Protein AF-A0A955CJC9-F1 (afdb_monomer_lite)

Foldseek 3Di:
DLVLLLCLLVLCQELDVVSVVSSLVSNVVVLLVLLVVVLVCVVVVVDDPVVVVVSVVSCLRRVLLNLLRLLSNLCNVVVDCVSVVLSVLSSVLLSLLVVVVVVLVVVVCVVCVVVVNHPPPPVPPPPPDPDVVSVVVSVVVVVCSVVPCVPVCPPRSVLSVVLSVCVVVVNSVVSVVSSVVSSVCSNVSSVVSVVVSVVVCVVPPPPPPPPDDDDDDD

Radius of gyration: 21.41 Å; chains: 1; bounding box: 44×51×63 Å

Secondary structure (DSSP, 8-state):
-HHHHHHHHHHTSSS-HHHHHHHHHHHHHHHHHHHHHHHHHHHHT---HHHHHHHHHHHHHHHHHHHHHHHHHHHHHH--HHHHHHHHHHHHHHHHHHHHHHHHHHHHHHHHHHTT----SSSSS------HHHHHHHHHHHHHHHHHHHHHSHHHHHHHHHHHHHHHTT-HHHHHHHHHHHHHHHHHHHHHHHHHHHHHHHHHS------S------

Structure (mmCIF, N/CA/C/O backbone):
data_AF-A0A955CJC9-F1
#
_entry.id   AF-A0A955CJC9-F1
#
loop_
_atom_site.group_PDB
_atom_site.id
_atom_site.type_symbol
_atom_site.label_atom_id
_atom_site.label_alt_id
_atom_site.label_comp_id
_atom_site.label_asym_id
_atom_site.label_entity_id
_atom_site.label_seq_id
_atom_site.pdbx_PDB_ins_code
_atom_site.Cartn_x
_atom_site.Cartn_y
_atom_site.Cartn_z
_atom_site.occupancy
_atom_site.B_iso_or_equiv
_atom_site.auth_seq_id
_atom_site.auth_comp_id
_atom_site.auth_asym_id
_atom_site.auth_atom_id
_atom_site.pdbx_PDB_model_num
ATOM 1 N N . MET A 1 1 ? -4.855 -11.554 -9.260 1.00 79.06 1 MET A N 1
ATOM 2 C CA . MET A 1 1 ? -3.983 -11.216 -8.112 1.00 79.06 1 MET A CA 1
ATOM 3 C C . MET A 1 1 ? -4.450 -9.943 -7.427 1.00 79.06 1 MET A C 1
ATOM 5 O O . MET A 1 1 ? -4.737 -9.997 -6.244 1.00 79.06 1 MET A O 1
ATOM 9 N N . THR A 1 2 ? -4.690 -8.857 -8.162 1.00 83.31 2 THR A N 1
ATOM 10 C CA . THR A 1 2 ? -5.337 -7.623 -7.664 1.00 83.31 2 THR A CA 1
ATOM 11 C C . THR A 1 2 ? -6.567 -7.829 -6.782 1.00 83.31 2 THR A C 1
ATOM 13 O O . THR A 1 2 ? -6.670 -7.219 -5.725 1.00 83.31 2 THR A O 1
ATOM 16 N N . SER A 1 3 ? -7.492 -8.706 -7.177 1.00 85.94 3 SER A N 1
ATOM 17 C CA . SER A 1 3 ? -8.692 -9.007 -6.384 1.00 85.94 3 SER A CA 1
ATOM 18 C C . SER A 1 3 ? -8.379 -9.572 -4.994 1.00 85.94 3 SER A C 1
ATOM 20 O O . SER A 1 3 ? -9.078 -9.236 -4.044 1.00 85.94 3 SER A O 1
ATOM 22 N N . LEU A 1 4 ? -7.320 -10.382 -4.860 1.00 88.50 4 LEU A N 1
ATOM 23 C CA . LEU A 1 4 ? -6.858 -10.929 -3.580 1.00 88.50 4 LEU A CA 1
ATOM 24 C C . LEU A 1 4 ? -6.303 -9.821 -2.682 1.00 88.50 4 LEU A C 1
ATOM 26 O O . LEU A 1 4 ? -6.645 -9.763 -1.505 1.00 88.50 4 LEU A O 1
ATOM 30 N N . GLY A 1 5 ? -5.499 -8.921 -3.253 1.00 85.69 5 GLY A N 1
ATOM 31 C CA . GLY A 1 5 ? -4.966 -7.763 -2.542 1.00 85.69 5 GLY A CA 1
ATOM 32 C C . GLY A 1 5 ? -6.071 -6.837 -2.035 1.00 85.69 5 GLY A C 1
ATOM 33 O O . GLY A 1 5 ? -6.116 -6.525 -0.848 1.00 85.69 5 GLY A O 1
ATOM 34 N N . ILE A 1 6 ? -7.021 -6.470 -2.904 1.00 87.94 6 ILE A N 1
ATOM 35 C CA . ILE A 1 6 ? -8.170 -5.626 -2.536 1.00 87.94 6 ILE A CA 1
ATOM 36 C C . ILE A 1 6 ? -9.009 -6.300 -1.446 1.00 87.94 6 ILE A C 1
ATOM 38 O O . ILE A 1 6 ? -9.339 -5.661 -0.448 1.00 87.94 6 ILE A O 1
ATOM 42 N N . ALA A 1 7 ? -9.333 -7.587 -1.606 1.00 88.69 7 ALA A N 1
ATOM 43 C CA . ALA A 1 7 ? -10.086 -8.329 -0.600 1.00 88.69 7 ALA A CA 1
ATOM 44 C C . ALA A 1 7 ? -9.342 -8.356 0.743 1.00 88.69 7 ALA A C 1
ATOM 46 O O . ALA A 1 7 ? -9.946 -8.075 1.775 1.00 88.69 7 ALA A O 1
ATOM 47 N N . GLY A 1 8 ? -8.029 -8.606 0.725 1.00 87.56 8 GLY A N 1
ATOM 48 C CA . GLY A 1 8 ? -7.188 -8.597 1.919 1.00 87.56 8 GLY A CA 1
ATOM 49 C C . GLY A 1 8 ? -7.233 -7.264 2.667 1.00 87.56 8 GLY A C 1
ATOM 50 O O . GLY A 1 8 ? -7.515 -7.228 3.864 1.00 87.56 8 GLY A O 1
ATOM 51 N N . VAL A 1 9 ? -7.041 -6.164 1.940 1.00 88.31 9 VAL A N 1
ATOM 52 C CA . VAL A 1 9 ? -7.089 -4.790 2.462 1.00 88.31 9 VAL A CA 1
ATOM 53 C C . VAL A 1 9 ? -8.465 -4.456 3.053 1.00 88.31 9 VAL A C 1
ATOM 55 O O . VAL A 1 9 ? -8.546 -3.952 4.173 1.00 88.31 9 VAL A O 1
ATOM 58 N N . VAL A 1 10 ? -9.555 -4.777 2.349 1.00 90.56 10 VAL A N 1
ATOM 59 C CA . VAL A 1 10 ? -10.931 -4.509 2.810 1.00 90.56 10 VAL A CA 1
ATOM 60 C C . VAL A 1 10 ? -11.279 -5.336 4.052 1.00 90.56 10 VAL A C 1
ATOM 62 O O . VAL A 1 10 ? -11.898 -4.824 4.985 1.00 90.56 10 VAL A O 1
ATOM 65 N N . CYS A 1 11 ? -10.838 -6.593 4.112 1.00 92.12 11 CYS A N 1
ATOM 66 C CA . CYS A 1 11 ? -11.040 -7.480 5.260 1.00 92.12 11 CYS A CA 1
ATOM 67 C C . CYS A 1 11 ? -10.341 -6.996 6.544 1.00 92.12 11 CYS A C 1
ATOM 69 O O . CYS A 1 11 ? -10.767 -7.351 7.644 1.00 92.12 11 CYS A O 1
ATOM 71 N N . CYS A 1 12 ? -9.315 -6.153 6.427 1.00 88.12 12 CYS A N 1
ATOM 72 C CA . CYS A 1 12 ? -8.640 -5.538 7.570 1.00 88.12 12 CYS A CA 1
ATOM 73 C C . CYS A 1 12 ? -9.384 -4.328 8.159 1.00 88.12 12 CYS A C 1
ATOM 75 O O . CYS A 1 12 ? -9.022 -3.874 9.241 1.00 88.12 12 CYS A O 1
ATOM 77 N N . VAL A 1 13 ? -10.401 -3.789 7.480 1.00 90.25 13 VAL A N 1
ATOM 78 C CA . VAL A 1 13 ? -11.132 -2.592 7.930 1.00 90.25 13 VAL A CA 1
ATOM 79 C C . VAL A 1 13 ? -12.067 -2.857 9.116 1.00 90.25 13 VAL A C 1
ATOM 81 O O . VAL A 1 13 ? -11.974 -2.128 10.105 1.00 90.25 13 VAL A O 1
ATOM 84 N N . PRO A 1 14 ? -12.984 -3.841 9.073 1.00 88.94 14 PRO A N 1
ATOM 85 C CA . PRO A 1 14 ? -13.877 -4.076 10.199 1.00 88.94 14 PRO A CA 1
ATOM 86 C C . PRO A 1 14 ? -13.111 -4.664 11.386 1.00 88.94 14 PRO A C 1
ATOM 88 O O . PRO A 1 14 ? -12.196 -5.470 11.220 1.00 88.94 14 PRO A O 1
ATOM 91 N N . HIS A 1 15 ? -13.531 -4.309 12.600 1.00 86.31 15 HIS A N 1
ATOM 92 C CA . HIS A 1 15 ? -12.914 -4.788 13.836 1.00 86.31 15 HIS A CA 1
ATOM 93 C C . HIS A 1 15 ? -13.365 -6.219 14.196 1.00 86.31 15 HIS A C 1
ATOM 95 O O . HIS A 1 15 ? -13.942 -6.474 15.251 1.00 86.31 15 HIS A O 1
ATOM 101 N N . ILE A 1 16 ? -13.118 -7.172 13.291 1.00 89.56 16 ILE A N 1
ATOM 102 C CA . ILE A 1 16 ? -13.464 -8.594 13.433 1.00 89.56 16 ILE A CA 1
ATOM 103 C C . ILE A 1 16 ? -12.162 -9.408 13.364 1.00 89.56 16 ILE A C 1
ATOM 105 O O . ILE A 1 16 ? -11.595 -9.508 12.276 1.00 89.56 16 ILE A O 1
ATOM 109 N N . PRO A 1 17 ? -11.687 -10.018 14.473 1.00 84.50 17 PRO A N 1
ATOM 110 C CA . PRO A 1 17 ? -10.343 -10.603 14.552 1.00 84.50 17 PRO A CA 1
ATOM 111 C C . PRO A 1 17 ? -10.034 -11.596 13.431 1.00 84.50 17 PRO A C 1
ATOM 113 O O . PRO A 1 17 ? -9.002 -11.498 12.772 1.00 84.50 17 PRO A O 1
ATOM 116 N N . VAL A 1 18 ? -10.960 -12.526 13.173 1.00 87.44 18 VAL A N 1
ATOM 117 C CA . VAL A 1 18 ? -10.800 -13.549 12.129 1.00 87.44 18 VAL A CA 1
ATOM 118 C C . VAL A 1 18 ? -10.677 -12.902 10.753 1.00 87.44 18 VAL A C 1
ATOM 120 O O . VAL A 1 18 ? -9.798 -13.272 9.980 1.00 87.44 18 VAL A O 1
ATOM 123 N N . LEU A 1 19 ? -11.513 -11.901 10.458 1.00 88.88 19 LEU A N 1
ATOM 124 C CA . LEU A 1 19 ? -11.485 -11.232 9.162 1.00 88.88 19 LEU A CA 1
ATOM 125 C C . LEU A 1 19 ? -10.197 -10.431 8.978 1.00 88.88 19 LEU A C 1
ATOM 127 O O . LEU A 1 19 ? -9.612 -10.478 7.903 1.00 88.88 19 LEU A O 1
ATOM 131 N N . THR A 1 20 ? -9.714 -9.766 10.026 1.00 86.06 20 THR A N 1
ATOM 132 C CA . THR A 1 20 ? -8.458 -9.014 9.974 1.00 86.06 20 THR A CA 1
ATOM 133 C C . THR A 1 20 ? -7.245 -9.924 9.816 1.00 86.06 20 THR A C 1
ATOM 135 O O . THR A 1 20 ? -6.365 -9.613 9.019 1.00 86.06 20 THR A O 1
ATOM 138 N N . VAL A 1 21 ? -7.199 -11.075 10.495 1.00 85.38 21 VAL A N 1
ATOM 139 C CA . VAL A 1 21 ? -6.113 -12.056 10.312 1.00 85.38 21 VAL A CA 1
ATOM 140 C C . VAL A 1 21 ? -6.137 -12.632 8.897 1.00 85.38 21 VAL A C 1
ATOM 142 O O . VAL A 1 21 ? -5.106 -12.643 8.224 1.00 85.38 21 VAL A O 1
ATOM 145 N N . CYS A 1 22 ? -7.306 -13.061 8.411 1.00 88.06 22 CYS A N 1
ATOM 146 C CA . CYS A 1 22 ? -7.455 -13.549 7.039 1.00 88.06 22 CYS A CA 1
ATOM 147 C C . CYS A 1 22 ? -7.129 -12.462 6.005 1.00 88.06 22 CYS A C 1
ATOM 149 O O . CYS A 1 22 ? -6.493 -12.753 4.992 1.00 88.06 22 CYS A O 1
ATOM 151 N N . GLY A 1 23 ? -7.528 -11.218 6.266 1.00 89.19 23 GLY A N 1
ATOM 152 C CA . GLY A 1 23 ? -7.265 -10.065 5.413 1.00 89.19 23 GLY A CA 1
ATOM 153 C C . GLY A 1 23 ? -5.777 -9.746 5.320 1.00 89.19 23 GLY A C 1
ATOM 154 O O . GLY A 1 23 ? -5.228 -9.677 4.221 1.00 89.19 23 GLY A O 1
ATOM 155 N N . ALA A 1 24 ? -5.101 -9.662 6.467 1.00 84.69 24 ALA A N 1
ATOM 156 C CA . ALA A 1 24 ? -3.665 -9.430 6.540 1.00 84.69 24 ALA A CA 1
ATOM 157 C C . ALA A 1 24 ? -2.893 -10.559 5.848 1.00 84.69 24 ALA A C 1
ATOM 159 O O . ALA A 1 24 ? -2.033 -10.282 5.017 1.00 84.69 24 ALA A O 1
ATOM 160 N N . ALA A 1 25 ? -3.242 -11.822 6.115 1.00 85.75 25 ALA A N 1
ATOM 161 C CA . ALA A 1 25 ? -2.633 -12.971 5.448 1.00 85.75 25 ALA A CA 1
ATOM 162 C C . ALA A 1 25 ? -2.838 -12.934 3.924 1.00 85.75 25 ALA A C 1
ATOM 164 O O . ALA A 1 25 ? -1.903 -13.203 3.175 1.00 85.75 25 ALA A O 1
ATOM 165 N N . SER A 1 26 ? -4.031 -12.549 3.462 1.00 89.56 26 SER A N 1
ATOM 166 C CA . SER A 1 26 ? -4.336 -12.416 2.030 1.00 89.56 26 SER A CA 1
ATOM 167 C C . SER A 1 26 ? -3.542 -11.287 1.373 1.00 89.56 26 SER A C 1
ATOM 169 O O . SER A 1 26 ? -3.043 -11.464 0.265 1.00 89.56 26 SER A O 1
ATOM 171 N N . TYR A 1 27 ? -3.384 -10.150 2.054 1.00 86.00 27 TYR A N 1
ATOM 172 C CA . TYR A 1 27 ? -2.560 -9.037 1.580 1.00 86.00 27 TYR A CA 1
ATOM 173 C C . TYR A 1 27 ? -1.070 -9.407 1.535 1.00 86.00 27 TYR A C 1
ATOM 175 O O . TYR A 1 27 ? -0.410 -9.146 0.536 1.00 86.00 27 TYR A O 1
ATOM 183 N N . PHE A 1 28 ? -0.549 -10.090 2.560 1.00 83.88 28 PHE A N 1
ATOM 184 C CA . PHE A 1 28 ? 0.826 -10.605 2.544 1.00 83.88 28 PHE A CA 1
ATOM 185 C C . PHE A 1 28 ? 1.052 -11.630 1.435 1.00 83.88 28 PHE A C 1
ATOM 187 O O . PHE A 1 28 ? 2.099 -11.625 0.795 1.00 83.88 28 PHE A O 1
ATOM 194 N N . LEU A 1 29 ? 0.073 -12.503 1.194 1.00 85.50 29 LEU A N 1
ATOM 195 C CA . LEU A 1 29 ? 0.139 -13.450 0.090 1.00 85.50 29 LEU A CA 1
ATOM 196 C C . LEU A 1 29 ? 0.114 -12.726 -1.261 1.00 85.50 29 LEU A C 1
ATOM 198 O O . LEU A 1 29 ? 0.857 -13.111 -2.154 1.00 85.50 29 LEU A O 1
ATOM 202 N N . PHE A 1 30 ? -0.701 -11.679 -1.408 1.00 87.50 30 PHE A N 1
ATOM 203 C CA . PHE A 1 30 ? -0.692 -10.824 -2.594 1.00 87.50 30 PHE A CA 1
ATOM 204 C C . PHE A 1 30 ? 0.699 -10.216 -2.840 1.00 87.50 30 PHE A C 1
ATOM 206 O O . PHE A 1 30 ? 1.234 -10.414 -3.924 1.00 87.50 30 PHE A O 1
ATOM 213 N N . ASP A 1 31 ? 1.295 -9.577 -1.831 1.00 81.19 31 ASP A N 1
ATOM 214 C CA . ASP A 1 31 ? 2.615 -8.925 -1.913 1.00 81.19 31 ASP A CA 1
ATOM 215 C C . ASP A 1 31 ? 3.738 -9.931 -2.235 1.00 81.19 31 ASP A C 1
ATOM 217 O O . ASP A 1 31 ? 4.636 -9.677 -3.037 1.00 81.19 31 ASP A O 1
ATOM 221 N N . LEU A 1 32 ? 3.656 -11.140 -1.668 1.00 81.75 32 LEU A N 1
ATOM 222 C CA . LEU A 1 32 ? 4.588 -12.220 -1.988 1.00 81.75 32 LEU A CA 1
ATOM 223 C C . LEU A 1 32 ? 4.452 -12.683 -3.443 1.00 81.75 32 LEU A C 1
ATOM 225 O O . LEU A 1 32 ? 5.458 -12.902 -4.115 1.00 81.75 32 LEU A O 1
ATOM 229 N N . LEU A 1 33 ? 3.220 -12.879 -3.917 1.00 84.81 33 LEU A N 1
ATOM 230 C CA . LEU A 1 33 ? 2.976 -13.349 -5.278 1.00 84.81 33 LEU A CA 1
ATOM 231 C C . LEU A 1 33 ? 3.386 -12.298 -6.319 1.00 84.81 33 LEU A C 1
ATOM 233 O O . LEU A 1 33 ? 3.909 -12.674 -7.363 1.00 84.81 33 LEU A O 1
ATOM 237 N N . ASP A 1 34 ? 3.183 -11.019 -6.016 1.00 82.88 34 ASP A N 1
ATOM 238 C CA . ASP A 1 34 ? 3.584 -9.871 -6.837 1.00 82.88 34 ASP A CA 1
ATOM 239 C C . ASP A 1 34 ? 5.118 -9.782 -6.981 1.00 82.88 34 ASP A C 1
ATOM 241 O O . ASP A 1 34 ? 5.660 -9.655 -8.074 1.00 82.88 34 ASP A O 1
ATOM 245 N N . ALA A 1 35 ? 5.873 -10.041 -5.909 1.00 77.56 35 ALA A N 1
ATOM 246 C CA . ALA A 1 35 ? 7.327 -10.159 -6.032 1.00 77.56 35 ALA A CA 1
ATOM 247 C C . ALA A 1 35 ? 7.755 -11.340 -6.932 1.00 77.56 35 ALA A C 1
ATOM 249 O O . ALA A 1 35 ? 8.733 -11.239 -7.680 1.00 77.56 35 ALA A O 1
ATOM 250 N N . VAL A 1 36 ? 7.042 -12.469 -6.847 1.00 81.94 36 VAL A N 1
ATOM 251 C CA . VAL A 1 36 ? 7.370 -13.698 -7.584 1.00 81.94 36 VAL A CA 1
ATOM 252 C C . VAL A 1 36 ? 7.063 -13.573 -9.076 1.00 81.94 36 VAL A C 1
ATOM 254 O O . VAL A 1 36 ? 7.854 -14.068 -9.884 1.00 81.94 36 VAL A O 1
ATOM 257 N N . ASP A 1 37 ? 5.958 -12.934 -9.468 1.00 82.00 37 ASP A N 1
ATOM 258 C CA . ASP A 1 37 ? 5.559 -12.860 -10.879 1.00 82.00 37 ASP A CA 1
ATOM 259 C C . ASP A 1 37 ? 6.549 -12.040 -11.728 1.00 82.00 37 ASP A C 1
ATOM 261 O O . ASP A 1 37 ? 6.946 -12.479 -12.816 1.00 82.00 37 ASP A O 1
ATOM 265 N N . GLY A 1 38 ? 7.054 -10.928 -11.190 1.00 77.38 38 GLY A N 1
ATOM 266 C CA . GLY A 1 38 ? 8.011 -10.061 -11.860 1.00 77.38 38 GLY A CA 1
ATOM 267 C C . GLY A 1 38 ? 9.368 -10.731 -12.056 1.00 77.38 38 GLY A C 1
ATOM 268 O O . GLY A 1 38 ? 10.010 -10.534 -13.091 1.00 77.38 38 GLY A O 1
ATOM 269 N N . GLU A 1 39 ? 9.810 -11.561 -11.110 1.00 72.81 39 GLU A N 1
ATOM 270 C CA . GLU A 1 39 ? 11.030 -12.354 -11.291 1.00 72.81 39 GLU A CA 1
ATOM 271 C C . GLU A 1 39 ? 10.839 -13.539 -12.217 1.00 72.81 39 GLU A C 1
ATOM 273 O O . GLU A 1 39 ? 11.734 -13.837 -13.007 1.00 72.81 39 GLU A O 1
ATOM 278 N N . LEU A 1 40 ? 9.690 -14.211 -12.153 1.00 79.12 40 LEU A N 1
ATOM 279 C CA . LEU A 1 40 ? 9.406 -15.322 -13.051 1.00 79.12 40 LEU A CA 1
ATOM 280 C C . LEU A 1 40 ? 9.407 -14.831 -14.508 1.00 79.12 40 LEU A C 1
ATOM 282 O O . LEU A 1 40 ? 10.039 -15.448 -15.367 1.00 79.12 40 LEU A O 1
ATOM 286 N N . ALA A 1 41 ? 8.816 -13.661 -14.768 1.00 77.44 41 ALA A N 1
ATOM 287 C CA . ALA A 1 41 ? 8.865 -13.009 -16.075 1.00 77.44 41 ALA A CA 1
ATOM 288 C C . ALA A 1 41 ? 10.303 -12.678 -16.522 1.00 77.44 41 ALA A C 1
ATOM 290 O O . ALA A 1 41 ? 10.658 -12.916 -17.678 1.00 77.44 41 ALA A O 1
ATOM 291 N N . ARG A 1 42 ? 11.162 -12.182 -15.617 1.00 76.88 42 ARG A N 1
ATOM 292 C CA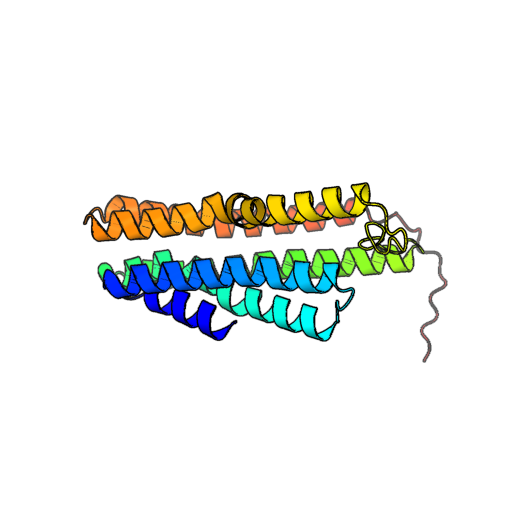 . ARG A 1 42 ? 12.587 -11.914 -15.912 1.00 76.88 42 ARG A CA 1
ATOM 293 C C . ARG A 1 42 ? 13.364 -13.193 -16.192 1.00 76.88 42 ARG A C 1
ATOM 295 O O . ARG A 1 42 ? 14.155 -13.223 -17.131 1.00 76.88 42 ARG A O 1
ATOM 302 N N . TRP A 1 43 ? 13.129 -14.235 -15.400 1.00 75.31 43 TRP A N 1
ATOM 303 C CA . TRP A 1 43 ? 13.789 -15.530 -15.530 1.00 75.31 43 TRP A CA 1
ATOM 304 C C . TRP A 1 43 ? 13.474 -16.196 -16.871 1.00 75.31 43 TRP A C 1
ATOM 306 O O . TRP A 1 43 ? 14.375 -16.707 -17.534 1.00 75.31 43 TRP A O 1
ATOM 316 N N . HIS A 1 44 ? 12.211 -16.151 -17.297 1.00 79.69 44 HIS A N 1
ATOM 317 C CA . HIS A 1 44 ? 11.786 -16.704 -18.584 1.00 79.69 44 HIS A CA 1
ATOM 318 C C . HIS A 1 44 ? 12.027 -15.764 -19.774 1.00 79.69 44 HIS A C 1
ATOM 320 O O . HIS A 1 44 ? 11.861 -16.179 -20.918 1.00 79.69 44 HIS A O 1
ATOM 326 N N . GLY A 1 45 ? 12.445 -14.516 -19.537 1.00 76.50 45 GLY A N 1
ATOM 327 C CA . GLY A 1 45 ? 12.593 -13.514 -20.596 1.00 76.50 45 GLY A CA 1
ATOM 328 C C . GLY A 1 45 ? 11.258 -13.081 -21.216 1.00 76.50 45 GLY A C 1
ATOM 329 O O . GLY A 1 45 ? 11.238 -12.577 -22.335 1.00 76.50 45 GLY A O 1
ATOM 330 N N . GLU A 1 46 ? 10.148 -13.260 -20.497 1.00 82.38 46 GLU A N 1
ATOM 331 C CA . GLU A 1 46 ? 8.774 -12.987 -20.946 1.00 82.38 46 GLU A CA 1
ATOM 332 C C . GLU A 1 46 ? 8.243 -11.621 -20.463 1.00 82.38 46 GLU A C 1
ATOM 334 O O . GLU A 1 46 ? 7.039 -11.350 -20.481 1.00 82.38 46 GLU A O 1
ATOM 339 N N . SER A 1 47 ? 9.135 -10.724 -20.036 1.00 78.88 47 SER A N 1
ATOM 340 C CA . SER A 1 47 ? 8.787 -9.355 -19.644 1.00 78.88 47 SER A CA 1
ATOM 341 C C . SER A 1 47 ? 8.045 -8.630 -20.772 1.00 78.88 47 SER A C 1
ATOM 343 O O . SER A 1 47 ? 8.572 -8.445 -21.868 1.00 78.88 47 SER A O 1
ATOM 345 N N . SER A 1 48 ? 6.823 -8.169 -20.497 1.00 78.56 48 SER A N 1
ATOM 346 C CA . SER A 1 48 ? 5.985 -7.462 -21.471 1.00 78.56 48 SER A CA 1
ATOM 347 C C . SER A 1 48 ? 5.508 -6.111 -20.940 1.00 78.56 48 SER A C 1
ATOM 349 O O . SER A 1 48 ? 5.281 -5.943 -19.743 1.00 78.56 48 SER A O 1
ATOM 351 N N . ILE A 1 49 ? 5.288 -5.146 -21.844 1.00 77.50 49 ILE A N 1
ATOM 352 C CA . ILE A 1 49 ? 4.733 -3.821 -21.500 1.00 77.50 49 ILE A CA 1
ATOM 353 C C . ILE A 1 49 ? 3.355 -3.968 -20.846 1.00 77.50 49 ILE A C 1
ATOM 355 O O . ILE A 1 49 ? 3.029 -3.257 -19.899 1.00 77.50 49 ILE A O 1
ATOM 359 N N . ARG A 1 50 ? 2.548 -4.918 -21.333 1.00 79.12 50 ARG A N 1
ATOM 360 C CA . ARG A 1 50 ? 1.234 -5.215 -20.760 1.00 79.12 50 ARG A CA 1
ATOM 361 C C . ARG A 1 50 ? 1.349 -5.751 -19.332 1.00 79.12 50 ARG A C 1
ATOM 363 O O . ARG A 1 50 ? 0.569 -5.328 -18.488 1.00 79.12 50 ARG A O 1
ATOM 370 N N . GLY A 1 51 ? 2.296 -6.656 -19.076 1.00 78.75 51 GLY A N 1
ATOM 371 C CA . GLY A 1 51 ? 2.572 -7.170 -17.733 1.00 78.75 51 GLY A CA 1
ATOM 372 C C . GLY A 1 51 ? 2.976 -6.048 -16.784 1.00 78.75 51 GLY A C 1
ATOM 373 O O . GLY A 1 51 ? 2.338 -5.871 -15.755 1.00 78.75 51 GLY A O 1
ATOM 374 N N . LEU A 1 52 ? 3.923 -5.205 -17.205 1.00 79.06 52 LEU A N 1
ATOM 375 C CA . LEU A 1 52 ? 4.368 -4.045 -16.430 1.00 79.06 52 LEU A CA 1
ATOM 376 C C . LEU A 1 52 ? 3.233 -3.047 -16.142 1.00 79.06 52 LEU A C 1
ATOM 378 O O . LEU A 1 52 ? 3.150 -2.487 -15.055 1.00 79.06 52 LEU A O 1
ATOM 382 N N . TYR A 1 53 ? 2.335 -2.816 -17.103 1.00 79.25 53 TYR A N 1
ATOM 383 C CA . TYR A 1 53 ? 1.177 -1.945 -16.890 1.00 79.25 53 TYR A CA 1
ATOM 384 C C . TYR A 1 53 ? 0.189 -2.527 -15.868 1.00 79.25 53 TYR A C 1
ATOM 386 O O . TYR A 1 53 ? -0.334 -1.791 -15.031 1.00 79.25 53 TYR A O 1
ATOM 394 N N . LEU A 1 54 ? -0.079 -3.835 -15.934 1.00 83.19 54 LEU A N 1
ATOM 395 C CA . LEU A 1 54 ? -0.986 -4.511 -15.002 1.00 83.19 54 LEU A CA 1
ATOM 396 C C . LEU A 1 54 ? -0.413 -4.581 -13.579 1.00 83.19 54 LEU A C 1
ATOM 398 O O . LEU A 1 54 ? -1.171 -4.377 -12.635 1.00 83.19 54 LEU A O 1
ATOM 402 N N . ASP A 1 55 ? 0.893 -4.800 -13.452 1.00 83.38 55 ASP A N 1
ATOM 403 C CA . ASP A 1 55 ? 1.674 -4.714 -12.209 1.00 83.38 55 ASP A CA 1
ATOM 404 C C . ASP A 1 55 ? 1.617 -3.299 -11.603 1.00 83.38 55 ASP A C 1
ATOM 406 O O . ASP A 1 55 ? 1.299 -3.061 -10.440 1.00 83.38 55 ASP A O 1
ATOM 410 N N . GLN A 1 56 ? 1.778 -2.278 -12.437 1.00 80.88 56 GLN A N 1
ATOM 411 C CA . GLN A 1 56 ? 1.667 -0.909 -11.955 1.00 80.88 56 GLN A CA 1
ATOM 412 C C . GLN A 1 56 ? 0.248 -0.567 -11.476 1.00 80.88 56 GLN A C 1
ATOM 414 O O . GLN A 1 56 ? 0.076 0.140 -10.478 1.00 80.88 56 GLN A O 1
ATOM 419 N N . LEU A 1 57 ? -0.773 -1.072 -12.173 1.00 82.69 57 LEU A N 1
ATOM 420 C CA . LEU A 1 57 ? -2.169 -0.914 -11.778 1.00 82.69 57 LEU A CA 1
ATOM 421 C C . LEU A 1 57 ? -2.486 -1.678 -10.482 1.00 82.69 57 LEU A C 1
ATOM 423 O O . LEU A 1 57 ? -3.266 -1.172 -9.671 1.00 82.69 57 LEU A O 1
ATOM 427 N N . SER A 1 58 ? -1.892 -2.859 -10.264 1.00 84.50 58 SER A N 1
ATOM 428 C CA . SER A 1 58 ? -2.090 -3.634 -9.034 1.00 84.50 58 SER A CA 1
ATOM 429 C C . SER A 1 58 ? -1.559 -2.887 -7.822 1.00 84.50 58 SER A C 1
ATOM 431 O O . SER A 1 58 ? -2.320 -2.664 -6.878 1.00 84.50 58 SER A O 1
ATOM 433 N N . HIS A 1 59 ? -0.324 -2.397 -7.893 1.00 80.56 59 HIS A N 1
ATOM 434 C CA . HIS A 1 59 ? 0.281 -1.577 -6.849 1.00 80.56 59 HIS A CA 1
ATOM 435 C C . HIS A 1 59 ? -0.504 -0.287 -6.585 1.00 80.56 59 HIS A C 1
ATOM 437 O O . HIS A 1 59 ? -0.690 0.107 -5.435 1.00 80.56 59 HIS A O 1
ATOM 443 N N . LEU A 1 60 ? -0.999 0.373 -7.640 1.00 78.31 60 LEU A N 1
ATOM 444 C CA . LEU A 1 60 ? -1.814 1.585 -7.504 1.00 78.31 60 LEU A CA 1
ATOM 445 C C . LEU A 1 60 ? -3.091 1.353 -6.703 1.00 78.31 60 LEU A C 1
ATOM 447 O O . LEU A 1 60 ? -3.484 2.204 -5.905 1.00 78.31 60 LEU A O 1
ATOM 451 N N . LEU A 1 61 ? -3.742 0.217 -6.924 1.00 82.38 61 LEU A N 1
ATOM 452 C CA . LEU A 1 61 ? -4.990 -0.102 -6.250 1.00 82.38 61 LEU A CA 1
ATOM 453 C C . LEU A 1 61 ? -4.742 -0.672 -4.856 1.00 82.38 61 LEU A C 1
ATOM 455 O O . LEU A 1 61 ? -5.368 -0.226 -3.904 1.00 82.38 61 LEU A O 1
ATOM 459 N N . VAL A 1 62 ? -3.853 -1.650 -4.714 1.00 85.62 62 VAL A N 1
ATOM 460 C CA . VAL A 1 62 ? -3.738 -2.422 -3.474 1.00 85.62 62 VAL A CA 1
ATOM 461 C C . VAL A 1 62 ? -2.839 -1.727 -2.457 1.00 85.62 62 VAL A C 1
ATOM 463 O O . VAL A 1 62 ? -3.270 -1.510 -1.322 1.00 85.62 62 VAL A O 1
ATOM 466 N N . ASP A 1 63 ? -1.626 -1.336 -2.850 1.00 78.25 63 ASP A N 1
ATOM 467 C CA . ASP A 1 63 ? -0.646 -0.816 -1.895 1.00 78.25 63 ASP A CA 1
ATOM 468 C C . ASP A 1 63 ? -1.090 0.517 -1.321 1.00 78.25 63 ASP A C 1
ATOM 470 O O . ASP A 1 63 ? -0.920 0.744 -0.136 1.00 78.25 63 ASP A O 1
ATOM 474 N N . TYR A 1 64 ? -1.673 1.417 -2.116 1.00 79.56 64 TYR A N 1
ATOM 475 C CA . TYR A 1 64 ? -2.052 2.732 -1.588 1.00 79.56 64 TYR A CA 1
ATOM 476 C C . TYR A 1 64 ? -3.311 2.686 -0.737 1.00 79.56 64 TYR A C 1
ATOM 478 O O . TYR A 1 64 ? -3.382 3.408 0.260 1.00 79.56 64 TYR A O 1
ATOM 486 N N . LEU A 1 65 ? -4.260 1.803 -1.064 1.00 82.50 65 LEU A N 1
ATOM 487 C CA . LEU A 1 65 ? -5.400 1.549 -0.188 1.00 82.50 65 LEU A CA 1
ATOM 488 C C . LEU A 1 65 ? -4.945 0.951 1.148 1.00 82.50 65 LEU A C 1
ATOM 490 O O . LEU A 1 65 ? -5.479 1.340 2.188 1.00 82.50 65 LEU A O 1
ATOM 494 N N . SER A 1 66 ? -3.939 0.066 1.149 1.00 83.94 66 SER A N 1
ATOM 495 C CA . SER A 1 66 ? -3.451 -0.579 2.375 1.00 83.94 66 SER A CA 1
ATOM 496 C C . SER A 1 66 ? -2.900 0.421 3.401 1.00 83.94 66 SER A C 1
ATOM 498 O O . SER A 1 66 ? -3.068 0.219 4.602 1.00 83.94 66 SER A O 1
ATOM 500 N N . LEU A 1 67 ? -2.347 1.556 2.959 1.00 83.31 67 LEU A N 1
ATOM 501 C CA . LEU A 1 67 ? -1.794 2.593 3.847 1.00 83.31 67 LEU A CA 1
ATOM 502 C C . LEU A 1 67 ? -2.876 3.384 4.592 1.00 83.31 67 LEU A C 1
ATOM 504 O O . LEU A 1 67 ? -2.605 3.927 5.661 1.00 83.31 67 LEU A O 1
ATOM 508 N N . GLY A 1 68 ? -4.094 3.456 4.051 1.00 87.19 68 GLY A N 1
ATOM 509 C CA . GLY A 1 68 ? -5.240 4.079 4.720 1.00 87.19 68 GLY A CA 1
ATOM 510 C C . GLY A 1 68 ? -5.939 3.163 5.731 1.00 87.19 68 GLY A C 1
ATOM 511 O O . GLY A 1 68 ? -6.638 3.655 6.619 1.00 87.19 68 GLY A O 1
ATOM 512 N N . VAL A 1 69 ? -5.739 1.843 5.632 1.00 90.06 69 VAL A N 1
ATOM 513 C CA . VAL A 1 69 ? -6.439 0.837 6.452 1.00 90.06 69 VAL A CA 1
ATOM 514 C C . VAL A 1 69 ? -6.250 1.019 7.956 1.00 90.06 69 VAL A C 1
ATOM 516 O O . VAL A 1 69 ? -7.259 0.934 8.650 1.00 90.06 69 VAL A O 1
ATOM 519 N N . PRO A 1 70 ? -5.048 1.289 8.507 1.00 87.38 70 PRO A N 1
ATOM 520 C CA . PRO A 1 70 ? -4.889 1.428 9.956 1.00 87.38 70 PRO A CA 1
ATOM 521 C C . PRO A 1 70 ? -5.774 2.536 10.534 1.00 87.38 70 PRO A C 1
ATOM 523 O O . PRO A 1 70 ? -6.480 2.325 11.517 1.00 87.38 70 PRO A O 1
ATOM 526 N N . ALA A 1 71 ? -5.791 3.702 9.885 1.00 88.50 71 ALA A N 1
ATOM 527 C CA . ALA A 1 71 ? -6.632 4.819 10.295 1.00 88.50 71 ALA A CA 1
ATOM 528 C C . ALA A 1 71 ? -8.122 4.493 10.104 1.00 88.50 71 ALA A C 1
ATOM 530 O O . ALA A 1 71 ? -8.930 4.749 10.993 1.00 88.50 71 ALA A O 1
ATOM 531 N N . LEU A 1 72 ? -8.491 3.846 8.995 1.00 92.00 72 LEU A N 1
ATOM 532 C CA . LEU A 1 72 ? -9.879 3.457 8.750 1.00 92.00 72 LEU A CA 1
ATOM 533 C C . LEU A 1 72 ? -10.377 2.395 9.750 1.00 92.00 72 LEU A C 1
ATOM 535 O O . LEU A 1 72 ? -11.524 2.443 10.183 1.00 92.00 72 LEU A O 1
ATOM 539 N N . HIS A 1 73 ? -9.511 1.478 10.172 1.00 90.19 73 HIS A N 1
ATOM 540 C CA . HIS A 1 73 ? -9.804 0.490 11.207 1.00 90.19 73 HIS A CA 1
ATOM 541 C C . HIS A 1 73 ? -10.044 1.166 12.564 1.00 90.19 73 HIS A C 1
ATOM 543 O O . HIS A 1 73 ? -11.032 0.880 13.242 1.00 90.19 73 HIS A O 1
ATOM 549 N N . VAL A 1 74 ? -9.188 2.124 12.942 1.00 88.19 74 VAL A N 1
ATOM 550 C CA . VAL A 1 74 ? -9.376 2.922 14.166 1.00 88.19 74 VAL A CA 1
ATOM 551 C C . VAL A 1 74 ? -10.664 3.749 14.094 1.00 88.19 74 VAL A C 1
ATOM 553 O O . VAL A 1 74 ? -11.364 3.855 15.102 1.00 88.19 74 VAL A O 1
ATOM 556 N N . TYR A 1 75 ? -11.039 4.275 12.923 1.00 92.56 75 TYR A N 1
ATOM 557 C CA . TYR A 1 75 ? -12.337 4.927 12.724 1.00 92.56 75 TYR A CA 1
ATOM 558 C C . TYR A 1 75 ? -13.505 3.983 13.030 1.00 92.56 75 TYR A C 1
ATOM 560 O O . TYR A 1 75 ? -14.380 4.342 13.813 1.00 92.56 75 TYR A O 1
ATOM 568 N N . VAL A 1 76 ? -13.504 2.764 12.479 1.00 91.50 76 VAL A N 1
ATOM 569 C CA . VAL A 1 76 ? -14.579 1.783 12.717 1.00 91.50 76 VAL A CA 1
ATOM 570 C C . VAL A 1 76 ? -14.736 1.462 14.207 1.00 91.50 76 VAL A C 1
ATOM 572 O O . VAL A 1 76 ? -15.856 1.281 14.682 1.00 91.50 76 VAL A O 1
ATOM 575 N N . MET A 1 77 ? -13.640 1.439 14.964 1.00 89.00 77 MET A N 1
ATOM 576 C CA . MET A 1 77 ? -13.676 1.183 16.406 1.00 89.00 77 MET A CA 1
ATOM 577 C C . MET A 1 77 ? -14.104 2.390 17.240 1.00 89.00 77 MET A C 1
ATOM 579 O O . MET A 1 77 ? -14.904 2.258 18.160 1.00 89.00 77 MET A O 1
ATOM 583 N N . SER A 1 78 ? -13.518 3.553 16.961 1.00 88.44 78 SER A N 1
ATOM 584 C CA . SER A 1 78 ? -13.664 4.758 17.787 1.00 88.44 78 SER A CA 1
ATOM 585 C C . SER A 1 78 ? -14.870 5.611 17.402 1.00 88.44 78 SER A C 1
ATOM 587 O O . SER A 1 78 ? -15.315 6.425 18.208 1.00 88.44 78 SER A O 1
ATOM 589 N N . GLN A 1 79 ? -15.369 5.457 16.171 1.00 91.38 79 GLN A N 1
ATOM 590 C CA . GLN A 1 79 ? -16.386 6.302 15.537 1.00 91.38 79 GLN A CA 1
ATOM 591 C C . GLN A 1 79 ? -16.005 7.794 15.476 1.00 91.38 79 GLN A C 1
ATOM 593 O O . GLN A 1 79 ? -16.856 8.651 15.241 1.00 91.38 79 GLN A O 1
ATOM 598 N N . GLN A 1 80 ? -14.721 8.128 15.653 1.00 91.69 80 GLN A N 1
ATOM 599 C CA . GLN A 1 80 ? -14.242 9.508 15.606 1.00 91.69 80 GLN A CA 1
ATOM 600 C C . GLN A 1 80 ? -13.904 9.905 14.160 1.00 91.69 80 GLN A C 1
ATOM 602 O O . GLN A 1 80 ? -13.031 9.286 13.545 1.00 91.69 80 GLN A O 1
ATOM 607 N N . PRO A 1 81 ? -14.546 10.943 13.593 1.00 93.25 81 PRO A N 1
ATOM 608 C CA . PRO A 1 81 ? -14.436 11.269 12.167 1.00 93.25 81 PRO A CA 1
ATOM 609 C C . PRO A 1 81 ? -13.019 11.671 11.734 1.00 93.25 81 PRO A C 1
ATOM 611 O O . PRO A 1 81 ? -12.672 11.534 10.561 1.00 93.25 81 PRO A O 1
ATOM 614 N N . GLU A 1 82 ? -12.179 12.118 12.670 1.00 92.56 82 GLU A N 1
ATOM 615 C CA . GLU A 1 82 ? -10.774 12.454 12.425 1.00 92.56 82 GLU A CA 1
ATOM 616 C C . GLU A 1 82 ? -9.986 11.303 11.790 1.00 92.56 82 GLU A C 1
ATOM 618 O O . GLU A 1 82 ? -9.199 11.542 10.877 1.00 92.56 82 GLU A O 1
ATOM 623 N N . TYR A 1 83 ? -10.250 10.051 12.172 1.00 89.62 83 TYR A N 1
ATOM 624 C CA . TYR A 1 83 ? -9.541 8.900 11.611 1.00 89.62 83 TYR A CA 1
ATOM 625 C C . TYR A 1 83 ? -10.005 8.538 10.196 1.00 89.62 83 TYR A C 1
ATOM 627 O O . TYR A 1 83 ? -9.213 8.026 9.406 1.00 89.62 83 TYR A O 1
ATOM 635 N N . ALA A 1 84 ? -11.252 8.851 9.833 1.00 92.88 84 ALA A N 1
ATOM 636 C CA . ALA A 1 84 ? -11.721 8.708 8.455 1.00 92.88 84 ALA A CA 1
ATOM 637 C C . ALA A 1 84 ? -11.031 9.732 7.539 1.00 92.88 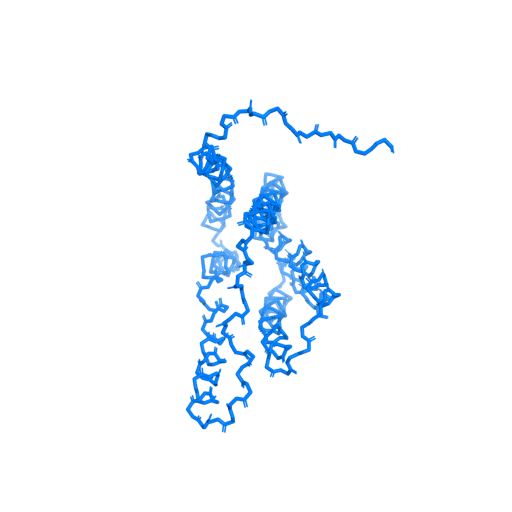84 ALA A C 1
ATOM 639 O O . ALA A 1 84 ? -10.562 9.386 6.452 1.00 92.88 84 ALA A O 1
ATOM 640 N N . VAL A 1 85 ? -10.895 10.978 8.010 1.00 93.62 85 VAL A N 1
ATOM 641 C CA . VAL A 1 85 ? -10.112 12.014 7.317 1.00 93.62 85 VAL A CA 1
ATOM 642 C C . VAL A 1 85 ? -8.646 11.593 7.220 1.00 93.62 85 VAL A C 1
ATOM 644 O O . VAL A 1 85 ? -8.051 11.685 6.148 1.00 93.62 85 VAL A O 1
ATOM 647 N N . LEU A 1 86 ? -8.077 11.062 8.303 1.00 90.62 86 LEU A N 1
ATOM 648 C CA . LEU A 1 86 ? -6.697 10.585 8.348 1.00 90.62 86 LEU A CA 1
ATOM 649 C C . LEU A 1 86 ? -6.440 9.457 7.339 1.00 90.62 86 LEU A C 1
ATOM 651 O O . LEU A 1 86 ? -5.425 9.480 6.640 1.00 90.62 86 LEU A O 1
ATOM 655 N N . ALA A 1 87 ? -7.365 8.504 7.214 1.00 91.31 87 ALA A N 1
ATOM 656 C CA . ALA A 1 87 ? -7.293 7.431 6.224 1.00 91.31 87 ALA A CA 1
ATOM 657 C C . ALA A 1 87 ? -7.279 7.982 4.791 1.00 91.31 87 ALA A C 1
ATOM 659 O O . ALA A 1 87 ? -6.428 7.592 3.983 1.00 91.31 87 ALA A O 1
ATOM 660 N N . ALA A 1 88 ? -8.171 8.932 4.488 1.00 91.81 88 ALA A N 1
ATOM 661 C CA . ALA A 1 88 ? -8.237 9.580 3.180 1.00 91.81 88 ALA A CA 1
ATOM 662 C C . ALA A 1 88 ? -6.949 10.357 2.864 1.00 91.81 88 ALA A C 1
ATOM 664 O O . ALA A 1 88 ? -6.351 10.155 1.806 1.00 91.81 88 ALA A O 1
ATOM 665 N N . VAL A 1 89 ? -6.474 11.188 3.798 1.00 91.31 89 VAL A N 1
ATOM 666 C CA . VAL A 1 89 ? -5.237 11.971 3.644 1.00 91.31 89 VAL A CA 1
ATOM 667 C C . VAL A 1 89 ? -4.034 11.057 3.434 1.00 91.31 89 VAL A C 1
ATOM 669 O O . VAL A 1 89 ? -3.239 11.304 2.530 1.00 91.31 89 VAL A O 1
ATOM 672 N N . THR A 1 90 ? -3.917 9.980 4.212 1.00 87.25 90 THR A N 1
ATOM 673 C CA . THR A 1 90 ? -2.800 9.030 4.097 1.00 87.25 90 THR A CA 1
ATOM 674 C C . THR A 1 90 ? -2.802 8.344 2.733 1.00 87.25 90 THR A C 1
ATOM 676 O O . THR A 1 90 ? -1.764 8.287 2.068 1.00 87.25 90 THR A O 1
ATOM 679 N N . THR A 1 91 ? -3.971 7.892 2.273 1.00 89.06 91 THR A N 1
ATOM 680 C CA . THR A 1 91 ? -4.140 7.243 0.963 1.00 89.06 91 THR A CA 1
ATOM 681 C C . THR A 1 91 ? -3.772 8.197 -0.178 1.00 89.06 91 THR A C 1
ATOM 683 O O . THR A 1 91 ? -2.976 7.848 -1.055 1.00 89.06 91 THR A O 1
ATOM 686 N N . ILE A 1 92 ? -4.285 9.434 -0.145 1.00 89.50 92 ILE A N 1
ATOM 687 C CA . ILE A 1 92 ? -4.009 10.461 -1.161 1.00 89.50 92 ILE A CA 1
ATOM 688 C C . ILE A 1 92 ? -2.525 10.831 -1.170 1.00 89.50 92 ILE A C 1
ATOM 690 O O . ILE A 1 92 ? -1.893 10.774 -2.226 1.00 89.50 92 ILE A O 1
ATOM 694 N N . ALA A 1 93 ? -1.952 11.162 -0.009 1.00 85.69 93 ALA A N 1
ATOM 695 C CA . ALA A 1 93 ? -0.545 11.542 0.109 1.00 85.69 93 ALA A CA 1
ATOM 696 C C . ALA A 1 93 ? 0.369 10.447 -0.449 1.00 85.69 93 ALA A C 1
ATOM 698 O O . ALA A 1 93 ? 1.271 10.724 -1.238 1.00 85.69 93 ALA A O 1
ATOM 699 N N . SER A 1 94 ? 0.084 9.190 -0.119 1.00 81.62 94 SER A N 1
ATOM 700 C CA . SER A 1 94 ? 0.896 8.064 -0.571 1.00 81.62 94 SER A CA 1
ATOM 701 C C . SER A 1 94 ? 0.790 7.827 -2.078 1.00 81.62 94 SER A C 1
ATOM 703 O O . SER A 1 94 ? 1.811 7.602 -2.738 1.00 81.62 94 SER A O 1
ATOM 705 N N . THR A 1 95 ? -0.421 7.955 -2.630 1.00 84.62 95 THR A N 1
ATOM 706 C CA . THR A 1 95 ? -0.673 7.863 -4.075 1.00 84.62 95 THR A CA 1
ATOM 707 C C . THR A 1 95 ? 0.074 8.970 -4.822 1.00 84.62 95 THR A C 1
ATOM 709 O O . THR A 1 95 ? 0.784 8.698 -5.793 1.00 84.62 95 THR A O 1
ATOM 712 N N . MET A 1 96 ? -0.000 10.212 -4.329 1.00 83.19 96 MET A N 1
ATOM 713 C CA . MET A 1 96 ? 0.735 11.348 -4.895 1.00 83.19 96 MET A CA 1
ATOM 714 C C . MET A 1 96 ? 2.248 11.127 -4.829 1.00 83.19 96 MET A C 1
ATOM 716 O O . MET A 1 96 ? 2.937 11.285 -5.838 1.00 83.19 96 MET A O 1
ATOM 720 N N . GLY A 1 97 ? 2.766 10.698 -3.675 1.00 78.06 97 GLY A N 1
ATOM 721 C CA . GLY A 1 97 ? 4.184 10.395 -3.486 1.00 78.06 97 GLY A CA 1
ATOM 722 C C . GLY A 1 97 ? 4.706 9.365 -4.490 1.00 78.06 97 GLY A C 1
ATOM 723 O O . GLY A 1 97 ? 5.795 9.535 -5.040 1.00 78.06 97 GLY A O 1
ATOM 724 N N . ARG A 1 98 ? 3.932 8.316 -4.800 1.00 76.56 98 ARG A N 1
ATOM 725 C CA . ARG A 1 98 ? 4.311 7.379 -5.870 1.00 76.56 98 ARG A CA 1
ATOM 726 C C . ARG A 1 98 ? 4.245 8.021 -7.245 1.00 76.56 98 ARG A C 1
ATOM 728 O O . ARG A 1 98 ? 5.211 7.867 -7.990 1.00 76.56 98 ARG A O 1
ATOM 735 N N . GLY A 1 99 ? 3.142 8.691 -7.578 1.00 76.81 99 GLY A N 1
ATOM 736 C CA . GLY A 1 99 ? 2.953 9.303 -8.896 1.00 76.81 99 GLY A CA 1
ATOM 737 C C . GLY A 1 99 ? 4.127 10.207 -9.276 1.00 76.81 99 GLY A C 1
ATOM 738 O O . GLY A 1 99 ? 4.625 10.145 -10.397 1.00 76.81 99 GLY A O 1
ATOM 739 N N . LEU A 1 100 ? 4.657 10.949 -8.303 1.00 75.62 100 LEU A N 1
ATOM 740 C CA . LEU A 1 100 ? 5.850 11.780 -8.470 1.00 75.62 100 LEU A CA 1
ATOM 741 C C . LEU A 1 100 ? 7.117 10.968 -8.743 1.00 75.62 100 LEU A C 1
ATOM 743 O O . LEU A 1 100 ? 7.854 11.287 -9.675 1.00 75.62 100 LEU A O 1
ATOM 747 N N . ARG A 1 101 ? 7.375 9.911 -7.959 1.00 72.06 101 ARG A 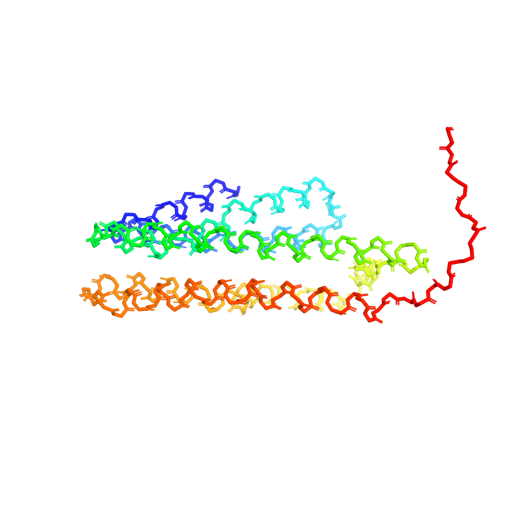N 1
ATOM 748 C CA . ARG A 1 101 ? 8.528 9.018 -8.180 1.00 72.06 101 ARG A CA 1
ATOM 749 C C . ARG A 1 101 ? 8.479 8.380 -9.566 1.00 72.06 101 ARG A C 1
ATOM 751 O O . ARG A 1 101 ? 9.507 8.287 -10.230 1.00 72.06 101 ARG A O 1
ATOM 758 N N . GLU A 1 102 ? 7.290 7.980 -9.999 1.00 74.31 102 GLU A N 1
ATOM 759 C CA . GLU A 1 102 ? 7.069 7.344 -11.294 1.00 74.31 102 GLU A CA 1
ATOM 760 C C . GLU A 1 102 ? 7.247 8.320 -12.461 1.00 74.31 102 GLU A C 1
ATOM 762 O O . GLU A 1 102 ? 7.986 8.027 -13.402 1.00 74.31 102 GLU A O 1
ATOM 767 N N . MET A 1 103 ? 6.644 9.513 -12.383 1.00 70.75 103 MET A N 1
ATOM 768 C CA . MET A 1 103 ? 6.906 10.581 -13.354 1.00 70.75 103 MET A CA 1
ATOM 769 C C . MET A 1 103 ? 8.398 10.870 -13.441 1.00 70.75 103 MET A C 1
ATOM 771 O O . MET A 1 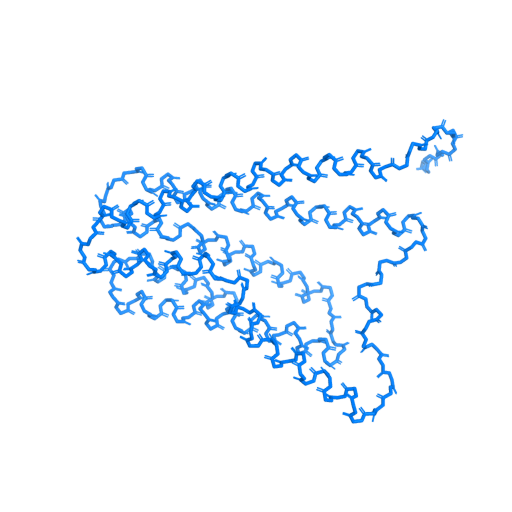103 ? 8.932 11.023 -14.536 1.00 70.75 103 MET A O 1
ATOM 775 N N . MET A 1 104 ? 9.089 10.908 -12.300 1.00 68.31 104 MET A N 1
ATOM 776 C CA . MET A 1 104 ? 10.509 11.220 -12.290 1.00 68.31 104 MET A CA 1
ATOM 777 C C . MET A 1 104 ? 11.370 10.134 -12.905 1.00 68.31 104 MET A C 1
ATOM 779 O O . MET A 1 104 ? 12.316 10.431 -13.632 1.00 68.31 104 MET A O 1
ATOM 783 N N . PHE A 1 105 ? 11.017 8.881 -12.667 1.00 68.62 105 PHE A N 1
ATOM 784 C CA . PHE A 1 105 ? 11.653 7.758 -13.324 1.00 68.62 105 PHE A CA 1
ATOM 785 C C . PHE A 1 105 ? 11.479 7.817 -14.846 1.00 68.62 105 PHE A C 1
ATOM 787 O O . PHE A 1 105 ? 12.467 7.702 -15.569 1.00 68.62 105 PHE A O 1
ATOM 794 N N . ARG A 1 106 ? 10.259 8.083 -15.330 1.00 71.81 106 ARG A N 1
ATOM 795 C CA . ARG A 1 106 ? 9.957 8.212 -16.768 1.00 71.81 106 ARG A CA 1
ATOM 796 C C . ARG A 1 106 ? 10.714 9.363 -17.409 1.00 71.81 106 ARG A C 1
ATOM 798 O O . ARG A 1 106 ? 11.376 9.175 -18.421 1.00 71.81 106 ARG A O 1
ATOM 805 N N . ILE A 1 107 ? 10.698 10.519 -16.758 1.00 68.38 107 ILE A N 1
ATOM 806 C CA . ILE A 1 107 ? 11.459 11.697 -17.170 1.00 68.38 107 ILE A CA 1
ATOM 807 C C . ILE A 1 107 ? 12.960 11.390 -17.258 1.00 68.38 107 ILE A C 1
ATOM 809 O O . ILE A 1 107 ? 13.616 11.809 -18.209 1.00 68.38 107 ILE A O 1
ATOM 813 N N . ASN A 1 108 ? 13.520 10.683 -16.274 1.00 67.31 108 ASN A N 1
ATOM 814 C CA . ASN A 1 108 ? 14.940 10.334 -16.274 1.00 67.31 108 ASN A CA 1
ATOM 815 C C . ASN A 1 108 ? 15.269 9.310 -17.363 1.00 67.31 108 ASN A C 1
ATOM 817 O O . ASN A 1 108 ? 16.310 9.429 -18.005 1.00 67.31 108 ASN A O 1
ATOM 821 N N . ALA A 1 109 ? 14.386 8.339 -17.598 1.00 68.00 109 ALA A N 1
ATOM 822 C CA . ALA A 1 109 ? 14.531 7.374 -18.679 1.00 68.00 109 ALA A CA 1
ATOM 823 C C . ALA A 1 109 ? 14.494 8.067 -20.054 1.00 68.00 109 ALA A C 1
ATOM 825 O O . ALA A 1 109 ? 15.379 7.839 -20.875 1.00 68.00 109 ALA A O 1
ATOM 826 N N . GLU A 1 110 ? 13.540 8.974 -20.280 1.00 67.88 110 GLU A N 1
ATOM 827 C CA . GLU A 1 110 ? 13.456 9.787 -21.501 1.00 67.88 110 GLU A CA 1
ATOM 828 C C . GLU A 1 110 ? 14.682 10.692 -21.679 1.00 67.88 110 GLU A C 1
ATOM 830 O O . GLU A 1 110 ? 15.257 10.748 -22.764 1.00 67.88 110 GLU A O 1
ATOM 835 N N . ALA A 1 111 ? 15.133 11.368 -20.618 1.00 65.06 111 ALA A N 1
ATOM 836 C CA . ALA A 1 111 ? 16.314 12.229 -20.667 1.00 65.06 111 ALA A CA 1
ATOM 837 C C . ALA A 1 111 ? 17.592 11.449 -21.011 1.00 65.06 111 ALA A C 1
ATOM 839 O O . ALA A 1 111 ? 18.437 11.943 -21.756 1.00 65.06 111 ALA A O 1
ATOM 840 N N . GLN A 1 112 ? 17.731 10.227 -20.498 1.00 64.00 112 GLN A N 1
ATOM 841 C CA . GLN A 1 112 ? 18.840 9.337 -20.833 1.00 64.00 112 GLN A CA 1
ATOM 842 C C . GLN A 1 112 ? 18.776 8.902 -22.305 1.00 64.00 112 GLN A C 1
ATOM 844 O O . GLN A 1 112 ? 19.771 9.058 -23.019 1.00 64.00 112 GLN A O 1
ATOM 849 N N . LEU A 1 113 ? 17.601 8.487 -22.795 1.00 63.12 113 LEU A N 1
ATOM 850 C CA . LEU A 1 113 ? 17.389 8.147 -24.209 1.00 63.12 113 LEU A CA 1
ATOM 851 C C . LEU A 1 113 ? 17.734 9.320 -25.144 1.00 63.12 113 LEU A C 1
ATOM 853 O O . LEU A 1 113 ? 18.427 9.125 -26.142 1.00 63.12 113 LEU A O 1
ATOM 857 N N . LEU A 1 114 ? 17.325 10.545 -24.794 1.00 61.78 114 LEU A N 1
ATOM 858 C CA . LEU A 1 114 ? 17.646 11.769 -25.545 1.00 61.78 114 LEU A CA 1
ATOM 859 C C . LEU A 1 114 ? 19.145 12.109 -25.544 1.00 61.78 114 LEU A C 1
ATOM 861 O O . LEU A 1 114 ? 19.637 12.733 -26.481 1.00 61.78 114 LEU A O 1
ATOM 865 N N . GLN A 1 115 ? 19.887 11.690 -24.518 1.00 64.38 115 GLN A N 1
ATOM 866 C CA . GLN A 1 115 ? 21.346 11.828 -24.444 1.00 64.38 115 GLN A CA 1
ATOM 867 C C . GLN A 1 115 ? 22.094 10.683 -25.149 1.00 64.38 115 GLN A C 1
ATOM 869 O O . GLN A 1 115 ? 23.315 10.583 -25.022 1.00 64.38 115 GLN A O 1
ATOM 874 N N . GLY A 1 116 ? 21.388 9.788 -25.852 1.00 48.34 116 GLY A N 1
ATOM 875 C CA . GLY A 1 116 ? 21.974 8.586 -26.454 1.00 48.34 116 GLY A CA 1
ATOM 876 C C . GLY A 1 116 ? 22.487 7.573 -25.423 1.00 48.34 116 GLY A C 1
ATOM 877 O O . GLY A 1 116 ? 23.149 6.602 -25.784 1.00 48.34 116 GLY A O 1
ATOM 878 N N . ARG A 1 117 ? 22.189 7.783 -24.136 1.00 49.41 117 ARG A N 1
ATOM 879 C CA . ARG A 1 117 ? 22.449 6.827 -23.062 1.00 49.41 117 ARG A CA 1
ATOM 880 C C . ARG A 1 117 ? 21.210 5.961 -22.940 1.00 49.41 117 ARG A C 1
ATOM 882 O O . ARG A 1 117 ? 20.230 6.365 -22.333 1.00 49.41 117 ARG A O 1
ATOM 889 N N . VAL A 1 118 ? 21.226 4.771 -23.526 1.00 47.38 118 VAL A N 1
ATOM 890 C CA . VAL A 1 118 ? 20.169 3.793 -23.247 1.00 47.38 118 VAL A CA 1
ATOM 891 C C . VAL A 1 118 ? 20.188 3.535 -21.733 1.00 47.38 118 VAL A C 1
ATOM 893 O O . VAL A 1 118 ? 21.254 3.185 -21.220 1.00 47.38 118 VAL A O 1
ATOM 896 N N . PRO A 1 119 ? 19.079 3.758 -20.994 1.00 46.03 119 PRO A N 1
ATOM 897 C CA . PRO A 1 119 ? 18.976 3.337 -19.607 1.00 46.03 119 PRO A CA 1
ATOM 898 C C . PRO A 1 119 ? 19.138 1.830 -19.602 1.00 46.03 119 PRO A C 1
ATOM 900 O O . PRO A 1 119 ? 18.209 1.090 -19.925 1.00 46.03 119 PRO A O 1
ATOM 903 N N . ASP A 1 120 ? 20.334 1.364 -19.284 1.00 39.94 120 ASP A N 1
ATOM 904 C CA . ASP A 1 120 ? 20.577 -0.055 -19.177 1.00 39.94 120 ASP A CA 1
ATOM 905 C C . ASP A 1 120 ? 20.026 -0.525 -17.831 1.00 39.94 120 ASP A C 1
ATOM 907 O O . ASP A 1 120 ? 20.739 -0.716 -16.850 1.00 39.94 120 ASP A O 1
ATOM 911 N N . GLN A 1 121 ? 18.703 -0.652 -17.759 1.00 43.59 121 GLN A N 1
ATOM 912 C CA . GLN A 1 121 ? 18.056 -1.415 -16.693 1.00 43.59 121 GLN A CA 1
ATOM 913 C C . GLN A 1 121 ? 18.097 -2.922 -16.986 1.00 43.59 121 GLN A C 1
ATOM 915 O O . GLN A 1 121 ? 17.654 -3.724 -16.170 1.00 43.59 121 GLN A O 1
ATOM 920 N N . SER A 1 122 ? 18.664 -3.302 -18.135 1.00 42.78 122 SER A N 1
ATOM 921 C CA . SER A 1 122 ? 18.634 -4.642 -18.720 1.00 42.78 122 SER A CA 1
ATOM 922 C C . SER A 1 122 ? 20.003 -5.313 -18.888 1.00 42.78 122 SER A C 1
ATOM 924 O O . SER A 1 122 ? 20.033 -6.533 -19.041 1.00 42.78 122 SER A O 1
ATOM 926 N N . ALA A 1 123 ? 21.141 -4.614 -18.784 1.00 38.53 123 ALA A N 1
ATOM 927 C CA . ALA A 1 123 ? 22.473 -5.242 -18.858 1.00 38.53 123 ALA A CA 1
ATOM 928 C C . ALA A 1 123 ? 22.889 -6.042 -17.613 1.00 38.53 123 ALA A C 1
ATOM 930 O O . ALA A 1 123 ? 24.074 -6.223 -17.338 1.00 38.53 123 ALA A O 1
ATOM 931 N N . THR A 1 124 ? 21.930 -6.613 -16.887 1.00 43.00 124 THR A N 1
ATOM 932 C CA . THR A 1 124 ? 22.214 -7.818 -16.110 1.00 43.00 124 THR A CA 1
ATOM 933 C C . THR A 1 124 ? 21.154 -8.867 -16.423 1.00 43.00 124 THR A C 1
ATOM 935 O O . THR A 1 124 ? 20.048 -8.813 -15.901 1.00 43.00 124 THR A O 1
ATOM 938 N N . ASN A 1 125 ? 21.549 -9.843 -17.246 1.00 41.84 125 ASN A N 1
ATOM 939 C CA . ASN A 1 125 ? 20.954 -11.179 -17.394 1.00 41.84 125 ASN A CA 1
ATOM 940 C C . ASN A 1 125 ? 20.121 -11.505 -18.647 1.00 41.84 125 ASN A C 1
ATOM 942 O O . ASN A 1 125 ? 19.391 -12.486 -18.624 1.00 41.84 125 ASN A O 1
ATOM 946 N N . SER A 1 126 ? 20.361 -10.873 -19.796 1.00 42.66 126 SER A N 1
ATOM 947 C CA . SER A 1 126 ? 20.218 -11.582 -21.089 1.00 42.66 126 SER A CA 1
ATOM 948 C C . SER A 1 126 ? 21.493 -12.376 -21.422 1.00 42.66 126 SER A C 1
ATOM 950 O O . SER A 1 126 ? 21.978 -12.410 -22.551 1.00 42.66 126 SER A O 1
ATOM 952 N N . GLY A 1 127 ? 22.082 -13.003 -20.399 1.00 42.41 127 GLY A N 1
ATOM 953 C CA . GLY A 1 127 ? 23.244 -13.860 -20.543 1.00 42.41 127 GLY A CA 1
ATOM 954 C C . GLY A 1 127 ? 22.833 -15.163 -21.210 1.00 42.41 127 GLY A C 1
ATOM 955 O O . GLY A 1 127 ? 22.456 -16.115 -20.539 1.00 42.41 127 GLY A O 1
ATOM 956 N N . THR A 1 128 ? 23.008 -15.231 -22.523 1.00 45.28 128 THR A N 1
ATOM 957 C CA . THR A 1 128 ? 23.052 -16.434 -23.373 1.00 45.28 128 THR A CA 1
ATOM 958 C C . THR A 1 128 ? 24.112 -17.473 -22.940 1.00 45.28 128 THR A C 1
ATOM 960 O O . THR A 1 128 ? 24.379 -18.436 -23.655 1.00 45.28 128 THR A O 1
ATOM 963 N N . GLY A 1 129 ? 24.721 -17.314 -21.759 1.00 50.91 129 GLY A N 1
ATOM 964 C CA . GLY A 1 129 ? 25.728 -18.195 -21.184 1.00 50.91 129 GLY A CA 1
ATOM 965 C C . GLY A 1 129 ? 25.121 -19.137 -20.150 1.00 50.91 129 GLY A C 1
ATOM 966 O O . GLY A 1 129 ? 24.810 -18.743 -19.030 1.00 50.91 129 GLY A O 1
ATOM 967 N N . ASN A 1 130 ? 25.018 -20.411 -20.515 1.00 57.28 130 ASN A N 1
ATOM 968 C CA . ASN A 1 130 ? 24.436 -21.493 -19.724 1.00 57.28 130 ASN A CA 1
ATOM 969 C C . ASN A 1 130 ? 25.354 -21.961 -18.567 1.00 57.28 130 ASN A C 1
ATOM 971 O O . ASN A 1 130 ? 25.503 -23.161 -18.335 1.00 57.28 130 ASN A O 1
ATOM 975 N N . THR A 1 131 ? 26.043 -21.047 -17.875 1.00 66.88 131 THR A N 1
ATOM 976 C CA . THR A 1 131 ? 27.017 -21.430 -16.846 1.00 66.88 131 THR A CA 1
ATOM 977 C C . THR A 1 131 ? 26.329 -21.673 -15.496 1.00 66.88 131 THR A C 1
ATOM 979 O O . THR A 1 131 ? 25.456 -20.903 -15.082 1.00 66.88 131 THR A O 1
ATOM 982 N N . PRO A 1 132 ? 26.708 -22.738 -14.767 1.00 72.81 132 PRO A N 1
ATOM 983 C CA . PRO A 1 132 ? 26.089 -23.096 -13.489 1.00 72.81 132 PRO A CA 1
ATOM 984 C C . PRO A 1 132 ? 26.253 -22.000 -12.425 1.00 72.81 132 PRO A C 1
ATOM 986 O O . PRO A 1 132 ? 25.391 -21.850 -11.567 1.00 72.81 132 PRO A O 1
ATOM 989 N N . LEU A 1 133 ? 27.312 -21.189 -12.523 1.00 61.59 133 LEU A N 1
ATOM 990 C CA . LEU A 1 133 ? 27.557 -20.040 -11.652 1.00 61.59 133 LEU A CA 1
ATOM 991 C C . LEU A 1 133 ? 26.520 -18.922 -11.857 1.00 61.59 133 LEU A C 1
ATOM 993 O O . LEU A 1 133 ? 26.038 -18.353 -10.885 1.00 61.59 133 LEU A O 1
ATOM 997 N N . LEU A 1 134 ? 26.140 -18.629 -13.105 1.00 61.53 134 LEU A N 1
ATOM 998 C CA . LEU A 1 134 ? 25.100 -17.640 -13.409 1.00 61.53 134 LEU A CA 1
ATOM 999 C C . LEU A 1 134 ? 23.730 -18.115 -12.920 1.00 61.53 134 LEU A C 1
ATOM 1001 O O . LEU A 1 134 ? 23.012 -17.326 -12.311 1.00 61.53 134 LEU A O 1
ATOM 1005 N N . ARG A 1 135 ? 23.411 -19.408 -13.077 1.00 64.88 135 ARG A N 1
ATOM 1006 C CA . ARG A 1 135 ? 22.194 -19.989 -12.484 1.00 64.88 135 ARG A CA 1
ATOM 1007 C C . ARG A 1 135 ? 22.211 -19.910 -10.963 1.00 64.88 135 ARG A C 1
ATOM 1009 O O . ARG A 1 135 ? 21.198 -19.555 -10.383 1.00 64.88 135 ARG A O 1
ATOM 1016 N N . LEU A 1 136 ? 23.346 -20.196 -10.322 1.00 63.34 136 LEU A N 1
ATOM 1017 C CA . LEU A 1 136 ? 23.495 -20.090 -8.870 1.00 63.34 136 LEU A CA 1
ATOM 1018 C C . LEU A 1 136 ? 23.301 -18.642 -8.396 1.00 63.34 136 LEU A C 1
ATOM 1020 O O . LEU A 1 136 ? 22.551 -18.413 -7.457 1.00 63.34 136 LEU A O 1
ATOM 1024 N N . LEU A 1 137 ? 23.914 -17.660 -9.064 1.00 60.22 137 LEU A N 1
ATOM 1025 C CA . LEU A 1 137 ? 23.773 -16.237 -8.729 1.00 60.22 137 LEU A CA 1
ATOM 1026 C C . LEU A 1 137 ? 22.349 -15.715 -8.962 1.00 60.22 137 LEU A C 1
ATOM 1028 O O . LEU A 1 137 ? 21.840 -14.936 -8.158 1.00 60.22 137 LEU A O 1
ATOM 1032 N N . GLN A 1 138 ? 21.682 -16.156 -10.029 1.00 62.56 138 GLN A N 1
ATOM 1033 C CA . GLN A 1 138 ? 20.272 -15.842 -10.261 1.00 62.56 138 GLN A CA 1
ATOM 1034 C C . GLN A 1 138 ? 19.360 -16.533 -9.231 1.00 62.56 138 GLN A C 1
ATOM 1036 O O . GLN A 1 138 ? 18.419 -15.913 -8.745 1.00 62.56 138 GLN A O 1
ATOM 1041 N N . TYR A 1 139 ? 19.677 -17.766 -8.825 1.00 63.56 139 TYR A N 1
ATOM 1042 C CA . TYR A 1 139 ? 18.985 -18.473 -7.746 1.00 63.56 139 TYR A CA 1
ATOM 1043 C C . TYR A 1 139 ? 19.180 -17.763 -6.399 1.00 63.56 139 TYR A C 1
ATOM 1045 O O . TYR A 1 139 ? 18.229 -17.612 -5.642 1.00 63.56 139 TYR A O 1
ATOM 1053 N N . MET A 1 140 ? 20.379 -17.241 -6.115 1.00 52.91 140 MET A N 1
ATOM 1054 C CA . MET A 1 140 ? 20.632 -16.428 -4.920 1.00 52.91 140 MET A CA 1
ATOM 1055 C C . MET A 1 140 ? 19.862 -15.099 -4.952 1.00 52.91 140 MET A C 1
ATOM 1057 O O . MET A 1 140 ? 19.323 -14.709 -3.923 1.00 52.91 140 MET A O 1
ATOM 1061 N N . LYS A 1 141 ? 19.713 -14.453 -6.120 1.00 57.69 141 LYS A N 1
ATOM 1062 C CA . LYS A 1 141 ? 18.806 -13.297 -6.291 1.00 57.69 141 LYS A CA 1
ATOM 1063 C C . LYS A 1 141 ? 17.333 -13.664 -6.058 1.00 57.69 141 LYS A C 1
ATOM 1065 O O . LYS A 1 141 ? 16.614 -12.883 -5.446 1.00 57.69 141 LYS A O 1
ATOM 1070 N N . MET A 1 142 ? 16.896 -14.852 -6.484 1.00 55.12 142 MET A N 1
ATOM 1071 C CA . MET A 1 142 ? 15.571 -15.395 -6.148 1.00 55.12 142 MET A CA 1
ATOM 1072 C C . MET A 1 142 ? 15.415 -15.697 -4.646 1.00 55.12 142 MET A C 1
ATOM 1074 O O . MET A 1 142 ? 14.320 -15.584 -4.110 1.00 55.12 142 MET A O 1
ATOM 1078 N N . VAL A 1 143 ? 16.488 -16.054 -3.936 1.00 53.28 143 VAL A N 1
ATOM 1079 C CA . VAL A 1 143 ? 16.463 -16.244 -2.473 1.00 53.28 143 VAL A CA 1
ATOM 1080 C C . VAL A 1 143 ? 16.426 -14.895 -1.740 1.00 53.28 143 VAL A C 1
ATOM 1082 O O . VAL A 1 143 ? 15.657 -14.743 -0.790 1.00 53.28 143 VAL A O 1
ATOM 1085 N N . ASP A 1 144 ? 17.150 -13.883 -2.228 1.00 53.12 144 ASP A N 1
ATOM 1086 C CA . ASP A 1 144 ? 17.015 -12.487 -1.776 1.00 53.12 144 ASP A CA 1
ATOM 1087 C C . ASP A 1 144 ? 15.605 -11.925 -2.032 1.00 53.12 144 ASP A C 1
ATOM 1089 O O . ASP A 1 144 ? 15.182 -10.988 -1.355 1.00 53.12 144 ASP A O 1
ATOM 1093 N N . LEU A 1 145 ? 14.837 -12.536 -2.939 1.00 51.59 145 LEU A N 1
ATOM 1094 C CA . LEU A 1 145 ? 13.439 -12.212 -3.215 1.00 51.59 145 LEU A CA 1
ATOM 1095 C C . LEU A 1 145 ? 12.485 -12.549 -2.073 1.00 51.59 145 LEU A C 1
ATOM 1097 O O . LEU A 1 145 ? 11.466 -11.891 -1.931 1.00 51.59 145 LEU A O 1
ATOM 1101 N N . LEU A 1 146 ? 12.807 -13.530 -1.229 1.00 50.72 146 LEU A N 1
ATOM 1102 C CA . LEU A 1 146 ? 12.064 -13.757 0.016 1.00 50.72 146 LEU A CA 1
ATOM 1103 C C . LEU A 1 146 ? 12.440 -12.710 1.076 1.00 50.72 146 LEU A C 1
ATOM 1105 O O . LEU A 1 146 ? 11.626 -12.361 1.928 1.00 50.72 146 LEU A O 1
ATOM 1109 N N . GLY A 1 147 ? 13.656 -12.161 1.001 1.00 44.28 147 GLY A N 1
ATOM 1110 C CA . GLY A 1 147 ? 14.105 -11.044 1.830 1.00 44.28 147 GLY A CA 1
ATOM 1111 C C . GLY A 1 147 ? 13.566 -9.684 1.371 1.00 44.28 147 GLY A C 1
ATOM 1112 O O . GLY A 1 147 ? 13.383 -8.790 2.196 1.00 44.28 147 GLY A O 1
ATOM 1113 N N . PHE A 1 148 ? 13.281 -9.498 0.082 1.00 43.41 148 PHE A N 1
ATOM 1114 C CA . PHE A 1 148 ? 12.957 -8.197 -0.517 1.00 43.41 148 PHE A CA 1
ATOM 1115 C C . PHE A 1 148 ? 11.610 -7.596 -0.054 1.00 43.41 148 PHE A C 1
ATOM 1117 O O . PHE A 1 148 ? 11.626 -6.439 0.393 1.00 43.41 148 PHE A O 1
ATOM 1124 N N . PRO A 1 149 ? 10.485 -8.350 -0.033 1.00 48.56 149 PRO A N 1
ATOM 1125 C CA . PRO A 1 149 ? 9.238 -7.931 0.606 1.00 48.56 149 PRO A CA 1
ATOM 1126 C C . PRO A 1 149 ? 9.490 -7.663 2.089 1.00 48.56 149 PRO A C 1
ATOM 1128 O O . PRO A 1 149 ? 9.211 -6.580 2.589 1.00 48.56 149 PRO A O 1
ATOM 1131 N N . VAL A 1 150 ? 10.194 -8.575 2.769 1.00 44.84 150 VAL A N 1
ATOM 1132 C CA . VAL A 1 150 ? 10.531 -8.481 4.201 1.00 44.84 150 VAL A CA 1
ATOM 1133 C C . VAL A 1 150 ? 11.397 -7.257 4.546 1.00 44.84 150 VAL A C 1
ATOM 1135 O O . VAL A 1 150 ? 11.436 -6.858 5.712 1.00 44.84 150 VAL A O 1
ATOM 1138 N N . THR A 1 151 ? 12.080 -6.627 3.582 1.00 44.94 151 THR A N 1
ATOM 1139 C CA . THR A 1 151 ? 12.999 -5.497 3.827 1.00 44.94 151 THR A CA 1
ATOM 1140 C C . THR A 1 151 ? 12.403 -4.141 3.437 1.00 44.94 151 THR A C 1
ATOM 1142 O O . THR A 1 151 ? 12.577 -3.179 4.189 1.00 44.94 151 THR A O 1
ATOM 1145 N N . LYS A 1 152 ? 11.647 -4.035 2.332 1.00 47.72 152 LYS A N 1
ATOM 1146 C CA . LYS A 1 152 ? 10.966 -2.779 1.940 1.00 47.72 152 LYS A CA 1
ATOM 1147 C C . LYS A 1 152 ? 9.626 -2.560 2.653 1.00 47.72 152 LYS A C 1
ATOM 1149 O O . LYS A 1 152 ? 9.271 -1.411 2.911 1.00 47.72 152 LYS A O 1
ATOM 1154 N N . ALA A 1 153 ? 8.942 -3.632 3.049 1.00 52.91 153 ALA A N 1
ATOM 1155 C CA . ALA A 1 153 ? 7.661 -3.590 3.754 1.00 52.91 153 ALA A CA 1
ATOM 1156 C C . ALA A 1 153 ? 7.773 -3.204 5.243 1.00 52.91 153 ALA A C 1
ATOM 1158 O O . ALA A 1 153 ? 6.755 -2.948 5.883 1.00 52.91 153 ALA A O 1
ATOM 1159 N N . ARG A 1 154 ? 8.985 -3.151 5.828 1.00 59.06 154 ARG A N 1
ATOM 1160 C CA . ARG A 1 154 ? 9.159 -3.165 7.295 1.00 59.06 154 ARG A CA 1
ATOM 1161 C C . ARG A 1 154 ? 8.359 -2.094 8.012 1.00 59.06 154 ARG A C 1
ATOM 1163 O O . ARG A 1 154 ? 7.518 -2.434 8.820 1.00 59.06 154 ARG A O 1
ATOM 1170 N N . ILE A 1 155 ? 8.577 -0.813 7.738 1.00 63.69 155 ILE A N 1
ATOM 1171 C CA . ILE A 1 155 ? 7.995 0.228 8.601 1.00 63.69 155 ILE A CA 1
ATOM 1172 C C . ILE A 1 155 ? 6.474 0.305 8.433 1.00 63.69 155 ILE A C 1
ATOM 1174 O O . ILE A 1 155 ? 5.751 0.385 9.417 1.00 63.69 155 ILE A O 1
ATOM 1178 N N . VAL A 1 156 ? 5.994 0.229 7.194 1.00 64.94 156 VAL A N 1
ATOM 1179 C CA . VAL A 1 156 ? 4.574 0.351 6.844 1.00 64.94 156 VAL A CA 1
ATOM 1180 C C . VAL A 1 156 ? 3.762 -0.848 7.333 1.00 64.94 156 VAL A C 1
ATOM 1182 O O . VAL A 1 156 ? 2.731 -0.687 7.989 1.00 64.94 156 VAL A O 1
ATOM 1185 N N . HIS A 1 157 ? 4.236 -2.059 7.042 1.00 69.75 157 HIS A N 1
ATOM 1186 C CA . HIS A 1 157 ? 3.521 -3.275 7.404 1.00 69.75 157 HIS A CA 1
ATOM 1187 C C . HIS A 1 157 ? 3.658 -3.540 8.904 1.00 69.75 157 HIS A C 1
ATOM 1189 O O . HIS A 1 157 ? 2.674 -3.929 9.522 1.00 69.75 157 HIS A O 1
ATOM 1195 N N . LEU A 1 158 ? 4.811 -3.241 9.528 1.00 70.44 158 LEU A N 1
ATOM 1196 C CA . LEU A 1 158 ? 4.942 -3.301 10.990 1.00 70.44 158 LEU A CA 1
ATOM 1197 C C . LEU A 1 158 ? 4.045 -2.271 11.671 1.00 70.44 158 LEU A C 1
ATOM 1199 O O . LEU A 1 158 ? 3.392 -2.627 12.641 1.00 70.44 158 LEU A O 1
ATOM 1203 N N . ALA A 1 159 ? 3.960 -1.032 11.174 1.00 70.38 159 ALA A N 1
ATOM 1204 C CA . ALA A 1 159 ? 3.052 -0.030 11.735 1.00 70.38 159 ALA A CA 1
ATOM 1205 C C . ALA A 1 159 ? 1.587 -0.469 11.609 1.00 70.38 159 ALA A C 1
ATOM 1207 O O . ALA A 1 159 ? 0.821 -0.316 12.558 1.00 70.38 159 ALA A O 1
ATOM 1208 N N . THR A 1 160 ? 1.213 -1.077 10.481 1.00 75.38 160 THR A N 1
ATOM 1209 C CA . THR A 1 160 ? -0.133 -1.625 10.255 1.00 75.38 160 THR A CA 1
ATOM 1210 C C . THR A 1 160 ? -0.427 -2.784 11.206 1.00 75.38 160 THR A C 1
ATOM 1212 O O . THR A 1 160 ? -1.405 -2.728 11.948 1.00 75.38 160 THR A O 1
ATOM 1215 N N . ILE A 1 161 ? 0.450 -3.791 11.265 1.00 79.38 161 ILE A N 1
ATOM 1216 C CA . ILE A 1 161 ? 0.325 -4.937 12.178 1.00 79.38 161 ILE A CA 1
ATOM 1217 C C . ILE A 1 161 ? 0.264 -4.461 13.629 1.00 79.38 161 ILE A C 1
ATOM 1219 O O . ILE A 1 161 ? -0.586 -4.920 14.387 1.00 79.38 161 ILE A O 1
ATOM 1223 N N . LEU A 1 162 ? 1.139 -3.537 14.024 1.00 79.06 162 LEU A N 1
ATOM 1224 C CA . LEU A 1 162 ? 1.209 -3.027 15.388 1.00 79.06 162 LEU A CA 1
ATOM 1225 C C . LEU A 1 162 ? -0.054 -2.240 15.753 1.00 79.06 162 LEU A C 1
ATOM 1227 O O . LEU A 1 162 ? -0.591 -2.441 16.837 1.00 79.06 162 LEU A O 1
ATOM 1231 N N . THR A 1 163 ? -0.571 -1.411 14.839 1.00 79.94 163 THR A N 1
ATOM 1232 C CA . THR A 1 163 ? -1.830 -0.672 15.037 1.00 79.94 163 THR A CA 1
ATOM 1233 C C . THR A 1 163 ? -3.002 -1.633 15.222 1.00 79.94 163 THR A C 1
ATOM 1235 O O . THR A 1 163 ? -3.754 -1.486 16.182 1.00 79.94 163 THR A O 1
ATOM 1238 N N . LEU A 1 164 ? -3.121 -2.652 14.363 1.00 79.81 164 LEU A N 1
ATOM 1239 C CA . LEU A 1 164 ? -4.160 -3.682 14.473 1.00 79.81 164 LEU A CA 1
ATOM 1240 C C . LEU A 1 164 ? -4.011 -4.501 15.766 1.00 79.81 164 LEU A C 1
ATOM 1242 O O . LEU A 1 164 ? -4.980 -4.766 16.462 1.00 79.81 164 LEU A O 1
ATOM 1246 N N . THR A 1 165 ? -2.789 -4.874 16.140 1.00 81.19 165 THR A N 1
ATOM 1247 C CA . THR A 1 165 ? -2.541 -5.659 17.361 1.00 81.19 165 THR A CA 1
ATOM 1248 C C . THR A 1 165 ? -2.919 -4.865 18.612 1.00 81.19 165 THR A C 1
ATOM 1250 O O . THR A 1 165 ? -3.611 -5.376 19.488 1.00 81.19 165 THR A O 1
ATOM 1253 N N . LEU A 1 166 ? -2.504 -3.597 18.692 1.00 81.19 166 LEU A N 1
ATOM 1254 C CA . LEU A 1 166 ? -2.826 -2.720 19.820 1.00 81.19 166 LEU A CA 1
ATOM 1255 C C . LEU A 1 166 ? -4.321 -2.412 19.902 1.00 81.19 166 LEU A C 1
ATOM 1257 O O . LEU A 1 166 ? -4.856 -2.302 21.007 1.00 81.19 166 LEU A O 1
ATOM 1261 N N . SER A 1 167 ? -4.997 -2.327 18.753 1.00 80.50 167 SER A N 1
ATOM 1262 C CA . SER A 1 167 ? -6.440 -2.129 18.705 1.00 80.50 167 SER A CA 1
ATOM 1263 C C . SER A 1 167 ? -7.187 -3.322 19.319 1.00 80.50 167 SER A C 1
ATOM 1265 O O . SER A 1 167 ? -8.039 -3.124 20.184 1.00 80.50 167 SER A O 1
ATOM 1267 N N . TYR A 1 168 ? -6.792 -4.559 18.999 1.00 82.00 168 TYR A N 1
ATOM 1268 C CA . TYR A 1 168 ? -7.369 -5.769 19.605 1.00 82.00 168 TYR A CA 1
ATOM 1269 C C . TYR A 1 168 ? -7.017 -5.970 21.081 1.00 82.00 168 TYR A C 1
ATOM 1271 O O . TYR A 1 168 ? -7.785 -6.593 21.811 1.00 82.00 168 TYR A O 1
ATOM 1279 N N . LEU A 1 169 ? -5.893 -5.424 21.545 1.00 84.50 169 LEU A N 1
ATOM 1280 C CA . LEU A 1 169 ? -5.531 -5.423 22.966 1.00 84.50 169 LEU A CA 1
ATOM 1281 C C . LEU A 1 169 ? -6.308 -4.371 23.784 1.00 84.50 169 LEU A C 1
ATOM 1283 O O . LEU A 1 169 ? -6.073 -4.236 24.983 1.00 84.50 169 LEU A O 1
ATOM 1287 N N . GLY A 1 170 ? -7.216 -3.612 23.157 1.00 76.94 170 GLY A N 1
ATOM 1288 C CA . GLY A 1 170 ? -7.997 -2.562 23.816 1.00 76.94 170 GLY A CA 1
ATOM 1289 C C . GLY A 1 170 ? -7.183 -1.311 24.157 1.00 76.94 170 GLY A C 1
ATOM 1290 O O . GLY A 1 170 ? -7.661 -0.439 24.883 1.00 76.94 170 GLY A O 1
ATOM 1291 N N . VAL A 1 171 ? -5.958 -1.193 23.635 1.00 79.94 171 VAL A N 1
ATOM 1292 C CA . VAL A 1 171 ? -5.056 -0.071 23.914 1.00 79.94 171 VAL A CA 1
ATOM 1293 C C . VAL A 1 171 ? -5.250 0.987 22.825 1.00 79.94 171 VAL A C 1
ATOM 1295 O O . VAL A 1 171 ? -4.481 1.103 21.870 1.00 79.94 171 VAL A O 1
ATOM 1298 N N . SER A 1 172 ? -6.338 1.749 22.949 1.00 72.56 172 SER A N 1
ATOM 1299 C CA . SER A 1 172 ? -6.808 2.679 21.913 1.00 72.56 172 SER A CA 1
ATOM 1300 C C . SER A 1 172 ? -5.878 3.875 21.680 1.00 72.56 172 SER A C 1
ATOM 1302 O O . SER A 1 172 ? -5.665 4.266 20.535 1.00 72.56 172 SER A O 1
ATOM 1304 N N . TRP A 1 173 ? -5.274 4.436 22.733 1.00 71.06 173 TRP A N 1
ATOM 1305 C CA . TRP A 1 173 ? -4.409 5.618 22.613 1.00 71.06 173 TRP A CA 1
ATOM 1306 C C . TRP A 1 173 ? -3.097 5.355 21.838 1.00 71.06 173 TRP A C 1
ATOM 1308 O O . TRP A 1 173 ? -2.779 6.134 20.940 1.00 71.06 173 TRP A O 1
ATOM 1318 N N . PRO A 1 174 ? -2.365 4.246 22.065 1.00 78.12 174 PRO A N 1
ATOM 1319 C CA . PRO A 1 174 ? -1.215 3.865 21.242 1.00 78.12 174 PRO A CA 1
ATOM 1320 C C . PRO A 1 174 ? -1.570 3.521 19.794 1.00 78.12 174 PRO A C 1
ATOM 1322 O O . PRO A 1 174 ? -0.819 3.885 18.893 1.00 78.12 174 PRO A O 1
ATOM 1325 N N . ALA A 1 175 ? -2.707 2.858 19.552 1.00 73.81 175 ALA A N 1
ATOM 1326 C CA . ALA A 1 175 ? -3.166 2.558 18.194 1.00 73.81 175 ALA A CA 1
ATOM 1327 C C . ALA A 1 175 ? -3.475 3.849 17.413 1.00 73.81 175 ALA A C 1
ATOM 1329 O O . ALA A 1 175 ? -3.014 4.022 16.284 1.00 73.81 175 ALA A O 1
ATOM 1330 N N . ALA A 1 176 ? -4.173 4.797 18.045 1.00 74.25 176 ALA A N 1
ATOM 1331 C CA . ALA A 1 176 ? -4.411 6.128 17.496 1.00 74.25 176 ALA A CA 1
ATOM 1332 C C . ALA A 1 176 ? -3.106 6.905 17.262 1.00 74.25 176 ALA A C 1
ATOM 1334 O O . ALA A 1 176 ? -2.907 7.477 16.190 1.00 74.25 176 ALA A O 1
ATOM 1335 N N . GLY A 1 177 ? -2.193 6.895 18.238 1.00 77.44 177 GLY A N 1
ATOM 1336 C CA . GLY A 1 177 ? -0.893 7.558 18.133 1.00 77.44 177 GLY A CA 1
ATOM 1337 C C . GLY A 1 177 ? -0.044 7.018 16.981 1.00 77.44 177 GLY A C 1
ATOM 1338 O O . GLY A 1 177 ? 0.566 7.798 16.251 1.00 77.44 177 GLY A O 1
ATOM 1339 N N . LEU A 1 178 ? -0.052 5.701 16.763 1.00 79.19 178 LEU A N 1
ATOM 1340 C CA . LEU A 1 178 ? 0.621 5.066 15.629 1.00 79.19 178 LEU A CA 1
ATOM 1341 C C . LEU A 1 178 ? -0.031 5.419 14.296 1.00 79.19 178 LEU A C 1
ATOM 1343 O O . LEU A 1 178 ? 0.692 5.732 13.353 1.00 79.19 178 LEU A O 1
ATOM 1347 N N . ALA A 1 179 ? -1.364 5.429 14.218 1.00 74.94 179 ALA A N 1
ATOM 1348 C CA . ALA A 1 179 ? -2.073 5.853 13.012 1.00 74.94 179 ALA A CA 1
ATOM 1349 C C . ALA A 1 179 ? -1.723 7.305 12.638 1.00 74.94 179 ALA A C 1
ATOM 1351 O O . ALA A 1 179 ? -1.412 7.588 11.480 1.00 74.94 179 ALA A O 1
ATOM 1352 N N . TRP A 1 180 ? -1.689 8.211 13.620 1.00 77.75 180 TRP A N 1
ATOM 1353 C CA . TRP A 1 180 ? -1.276 9.606 13.434 1.00 77.75 180 TRP A CA 1
ATOM 1354 C C . TRP A 1 180 ? 0.188 9.743 13.026 1.00 77.75 180 TRP A C 1
ATOM 1356 O O . TRP A 1 180 ? 0.489 10.409 12.036 1.00 77.75 180 TRP A O 1
ATOM 1366 N N . PHE A 1 181 ? 1.103 9.094 13.750 1.00 81.12 181 PHE A N 1
ATOM 1367 C CA . PHE A 1 181 ? 2.526 9.075 13.406 1.00 81.12 181 PHE A CA 1
ATOM 1368 C C . PHE A 1 181 ? 2.735 8.598 11.965 1.00 81.12 181 PHE A C 1
ATOM 1370 O O . PHE A 1 181 ? 3.494 9.197 11.201 1.00 81.12 181 PHE A O 1
ATOM 1377 N N . TYR A 1 182 ? 2.015 7.548 11.583 1.00 78.31 182 TYR A N 1
ATOM 1378 C CA . TYR A 1 182 ? 2.104 6.938 10.272 1.00 78.31 182 TYR A CA 1
ATOM 1379 C C . TYR A 1 182 ? 1.566 7.840 9.152 1.00 78.31 182 TYR A C 1
ATOM 1381 O O . TYR A 1 182 ? 2.223 8.017 8.121 1.00 78.31 182 TYR A O 1
ATOM 1389 N N . ALA A 1 183 ? 0.418 8.477 9.371 1.00 75.81 183 ALA A N 1
ATOM 1390 C CA . ALA A 1 183 ? -0.132 9.462 8.448 1.00 75.81 183 ALA A CA 1
ATOM 1391 C C . ALA A 1 183 ? 0.814 10.659 8.264 1.00 75.81 183 ALA A C 1
ATOM 1393 O O . ALA A 1 183 ? 1.125 11.047 7.135 1.00 75.81 183 ALA A O 1
ATOM 1394 N N . CYS A 1 184 ? 1.348 11.192 9.369 1.00 81.62 184 CYS A N 1
ATOM 1395 C CA . CYS A 1 184 ? 2.344 12.260 9.352 1.00 81.62 184 CYS A CA 1
ATOM 1396 C C . CYS A 1 184 ? 3.600 11.845 8.581 1.00 81.62 184 CYS A C 1
ATOM 1398 O O . CYS A 1 184 ? 4.082 12.614 7.752 1.00 81.62 184 CYS A O 1
ATOM 1400 N N . TYR A 1 185 ? 4.103 10.625 8.790 1.00 81.19 185 TYR A N 1
ATOM 1401 C CA . TYR A 1 185 ? 5.235 10.091 8.035 1.00 81.19 185 TYR A CA 1
ATOM 1402 C C . TYR A 1 185 ? 4.954 10.074 6.527 1.00 81.19 185 TYR A C 1
ATOM 1404 O O . TYR A 1 185 ? 5.790 10.539 5.754 1.00 81.19 185 TYR A O 1
ATOM 1412 N N . CYS A 1 186 ? 3.778 9.606 6.097 1.00 76.62 186 CYS A N 1
ATOM 1413 C CA . CYS A 1 186 ? 3.414 9.564 4.677 1.00 76.62 186 CYS A CA 1
ATOM 1414 C C . CYS A 1 186 ? 3.341 10.967 4.056 1.00 76.62 186 CYS A C 1
ATOM 1416 O O . CYS A 1 186 ? 3.849 11.185 2.950 1.00 76.62 186 CYS A O 1
ATOM 1418 N N . VAL A 1 187 ? 2.766 11.933 4.777 1.00 79.06 187 VAL A N 1
ATOM 1419 C CA . VAL A 1 187 ? 2.674 13.333 4.336 1.00 79.06 187 VAL A CA 1
ATOM 1420 C C . VAL A 1 187 ? 4.056 13.977 4.272 1.00 79.06 187 VAL A C 1
ATOM 1422 O O . VAL A 1 187 ? 4.444 14.473 3.217 1.00 79.06 187 VAL A O 1
ATOM 1425 N N . VAL A 1 188 ? 4.828 13.927 5.361 1.00 78.88 188 VAL A N 1
ATOM 1426 C CA . VAL A 1 188 ? 6.176 14.515 5.433 1.00 78.88 188 VAL A CA 1
ATOM 1427 C C . VAL A 1 188 ? 7.078 13.907 4.370 1.00 78.88 188 VAL A C 1
ATOM 1429 O O . VAL A 1 188 ? 7.744 14.637 3.644 1.00 78.88 188 VAL A O 1
ATOM 1432 N N . ARG A 1 189 ? 7.061 12.581 4.213 1.00 76.38 189 ARG A N 1
ATOM 1433 C CA . ARG A 1 189 ? 7.816 11.900 3.161 1.00 76.38 189 ARG A CA 1
ATOM 1434 C C . ARG A 1 189 ? 7.439 12.421 1.777 1.00 76.38 189 ARG A C 1
ATOM 1436 O O . ARG A 1 189 ? 8.328 12.746 1.001 1.00 76.38 189 ARG A O 1
ATOM 1443 N N . THR A 1 190 ? 6.148 12.540 1.475 1.00 75.94 190 THR A N 1
ATOM 1444 C CA . THR A 1 190 ? 5.674 13.054 0.178 1.00 75.94 190 THR A CA 1
ATOM 1445 C C . THR A 1 190 ? 6.118 14.501 -0.049 1.00 75.94 190 THR A C 1
ATOM 1447 O O . THR A 1 190 ? 6.603 14.841 -1.129 1.00 75.94 190 THR A O 1
ATOM 1450 N N . LEU A 1 191 ? 6.019 15.337 0.986 1.00 76.50 191 LEU A N 1
ATOM 1451 C CA . LEU A 1 191 ? 6.425 16.741 0.950 1.00 76.50 191 LEU A CA 1
ATOM 1452 C C . LEU A 1 191 ? 7.938 16.940 0.860 1.00 76.50 191 LEU A C 1
ATOM 1454 O O . LEU A 1 191 ? 8.350 17.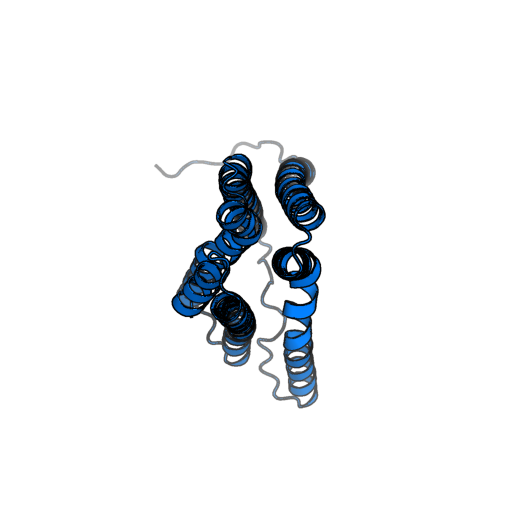943 0.299 1.00 76.50 191 LEU A O 1
ATOM 1458 N N . LEU A 1 192 ? 8.758 16.034 1.400 1.00 75.38 192 LEU A N 1
ATOM 1459 C CA . LEU A 1 192 ? 10.223 16.095 1.311 1.00 75.38 192 LEU A CA 1
ATOM 1460 C C . LEU A 1 192 ? 10.752 15.493 0.009 1.00 75.38 192 LEU A C 1
ATOM 1462 O O . LEU A 1 192 ? 11.725 15.990 -0.559 1.00 75.38 192 LEU A O 1
ATOM 1466 N N . GLU A 1 193 ? 10.105 14.440 -0.487 1.00 68.44 193 GLU A N 1
ATOM 1467 C CA . GLU A 1 193 ? 10.459 13.830 -1.763 1.00 68.44 193 GLU A CA 1
ATOM 1468 C C . GLU A 1 193 ? 10.202 14.803 -2.928 1.00 68.44 193 GLU A C 1
ATOM 1470 O O . GLU A 1 193 ? 11.067 14.946 -3.791 1.00 68.44 193 GLU A O 1
ATOM 1475 N N . MET A 1 194 ? 9.084 15.542 -2.914 1.00 65.00 194 MET A N 1
ATOM 1476 C CA . MET A 1 194 ? 8.745 16.590 -3.897 1.00 65.00 194 MET A CA 1
ATOM 1477 C C . MET A 1 194 ? 9.920 17.551 -4.223 1.00 65.00 194 MET A C 1
ATOM 1479 O O . MET A 1 194 ? 10.379 17.574 -5.370 1.00 65.00 194 MET A O 1
ATOM 1483 N N . PRO A 1 195 ? 10.446 18.339 -3.262 1.00 65.62 195 PRO A N 1
ATOM 1484 C CA . PRO A 1 195 ? 11.515 19.296 -3.503 1.00 65.62 195 PRO A CA 1
ATOM 1485 C C . PRO A 1 195 ? 12.862 18.616 -3.730 1.00 65.62 195 PRO A C 1
ATOM 1487 O O . PRO A 1 195 ? 13.659 19.146 -4.498 1.00 65.62 195 PRO A O 1
ATOM 1490 N N . TYR A 1 196 ? 13.126 17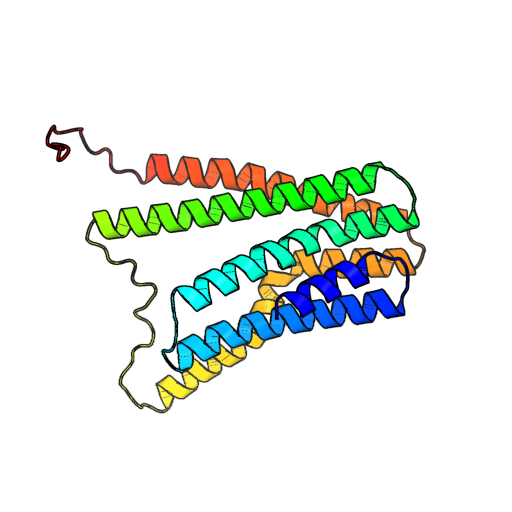.448 -3.132 1.00 67.31 196 TYR A N 1
ATOM 1491 C CA . TYR A 1 196 ? 14.358 16.700 -3.396 1.00 67.31 196 TYR A CA 1
ATOM 1492 C C . TYR A 1 196 ? 14.463 16.303 -4.876 1.00 67.31 196 TYR A C 1
ATOM 1494 O O . TYR A 1 196 ? 15.488 16.551 -5.518 1.00 67.31 196 TYR A O 1
ATOM 1502 N N . TYR A 1 197 ? 13.388 15.748 -5.445 1.00 62.69 197 TYR A N 1
ATOM 1503 C CA . TYR A 1 197 ? 13.356 15.377 -6.861 1.00 62.69 197 TYR A CA 1
ATOM 1504 C C . TYR A 1 197 ? 13.398 16.602 -7.779 1.00 62.69 197 TYR A C 1
ATOM 1506 O O . TYR A 1 197 ? 14.126 16.599 -8.775 1.00 62.69 197 TYR A O 1
ATOM 1514 N N . TYR A 1 198 ? 12.684 17.672 -7.421 1.00 65.25 198 TYR A N 1
ATOM 1515 C CA . TYR A 1 198 ? 12.702 18.924 -8.176 1.00 65.25 198 TYR A CA 1
ATOM 1516 C C . TYR A 1 198 ? 14.097 19.578 -8.189 1.00 65.25 198 TYR A C 1
ATOM 1518 O O . TYR A 1 198 ? 14.609 19.945 -9.249 1.00 65.25 198 TYR A O 1
ATOM 1526 N N . HIS A 1 199 ? 14.755 19.664 -7.030 1.00 63.16 199 HIS A N 1
ATOM 1527 C CA . HIS A 1 199 ? 16.068 20.292 -6.884 1.00 63.16 199 HIS A CA 1
ATOM 1528 C C . HIS A 1 199 ? 17.167 19.504 -7.604 1.00 63.16 199 HIS A C 1
ATOM 1530 O O . HIS A 1 199 ? 17.982 20.105 -8.311 1.00 63.16 199 HIS A O 1
ATOM 1536 N N . ARG A 1 200 ? 17.192 18.172 -7.465 1.00 61.47 200 ARG A N 1
ATOM 1537 C CA . ARG A 1 200 ? 18.186 17.329 -8.143 1.00 61.47 200 ARG A CA 1
ATOM 1538 C C . ARG A 1 200 ? 18.133 17.516 -9.660 1.00 61.47 200 ARG A C 1
ATOM 1540 O O . ARG A 1 200 ? 19.170 17.640 -10.297 1.00 61.47 200 ARG A O 1
ATOM 1547 N N . ARG A 1 201 ? 16.933 17.649 -10.231 1.00 58.78 201 ARG A N 1
ATOM 1548 C CA . ARG A 1 201 ? 16.765 17.881 -11.669 1.00 58.78 201 ARG A CA 1
ATOM 1549 C C . ARG A 1 201 ? 17.248 19.260 -12.122 1.00 58.78 201 ARG A C 1
ATOM 1551 O O . ARG A 1 201 ? 17.844 19.349 -13.185 1.00 58.78 201 ARG A O 1
ATOM 1558 N N . ILE A 1 202 ? 17.015 20.323 -11.347 1.00 60.12 202 ILE A N 1
ATOM 1559 C CA . ILE A 1 202 ? 17.535 21.664 -11.685 1.00 60.12 202 ILE A CA 1
ATOM 1560 C C . ILE A 1 202 ? 19.067 21.661 -11.742 1.00 60.12 202 ILE A C 1
ATOM 1562 O O . ILE A 1 202 ? 19.641 22.327 -12.596 1.00 60.12 202 ILE A O 1
ATOM 1566 N N . MET A 1 203 ? 19.714 20.897 -10.860 1.00 56.16 203 MET A N 1
ATOM 1567 C CA . MET A 1 203 ? 21.175 20.791 -10.797 1.00 56.16 203 MET A CA 1
ATOM 1568 C C . MET A 1 203 ? 21.751 19.858 -11.876 1.00 56.16 203 MET A C 1
ATOM 1570 O O . MET A 1 203 ? 22.835 20.124 -12.387 1.00 56.16 203 MET A O 1
ATOM 1574 N N . ASP A 1 204 ? 21.031 18.786 -12.231 1.00 58.03 204 ASP A N 1
ATOM 1575 C CA . ASP A 1 204 ? 21.461 17.790 -13.226 1.00 58.03 204 ASP A CA 1
ATOM 1576 C C . ASP A 1 204 ? 21.059 18.152 -14.669 1.00 58.03 204 ASP A C 1
ATOM 1578 O O . ASP A 1 204 ? 21.540 17.528 -15.619 1.00 58.03 204 ASP A O 1
ATOM 1582 N N . LEU A 1 205 ? 20.185 19.148 -14.868 1.00 52.88 205 LEU A N 1
ATOM 1583 C CA . LEU A 1 205 ? 19.956 19.733 -16.185 1.00 52.88 205 LEU A CA 1
ATOM 1584 C C . LEU A 1 205 ? 21.273 20.388 -16.611 1.00 52.88 205 LEU A C 1
ATOM 1586 O O . LEU A 1 205 ? 21.671 21.382 -15.997 1.00 52.88 205 LEU A O 1
ATOM 1590 N N . PRO A 1 206 ? 21.967 19.879 -17.649 1.00 49.41 206 PRO A N 1
ATOM 1591 C CA . PRO A 1 206 ? 23.079 20.627 -18.198 1.00 49.41 206 PRO A CA 1
ATOM 1592 C C . PRO A 1 206 ? 22.529 22.010 -18.530 1.00 49.41 206 PRO A C 1
ATOM 1594 O O . PRO A 1 206 ? 21.449 22.113 -19.117 1.00 49.41 206 PRO A O 1
ATOM 1597 N N . HIS A 1 207 ? 23.247 23.065 -18.148 1.00 49.91 207 HIS A N 1
ATOM 1598 C CA . HIS A 1 207 ? 23.043 24.394 -18.705 1.00 49.91 207 HIS A CA 1
ATOM 1599 C C . HIS A 1 207 ? 23.298 24.305 -20.219 1.00 49.91 207 HIS A C 1
ATOM 1601 O O . HIS A 1 207 ? 24.341 24.720 -20.724 1.00 49.91 207 HIS A O 1
ATOM 1607 N N . GLN A 1 208 ? 22.369 23.701 -20.962 1.00 44.69 208 GLN A N 1
ATOM 1608 C CA . GLN A 1 208 ? 22.294 23.798 -22.398 1.00 44.69 208 GLN A CA 1
ATOM 1609 C C . GLN A 1 208 ? 22.018 25.268 -22.643 1.00 44.69 208 GLN A C 1
ATOM 1611 O O . GLN A 1 208 ? 20.895 25.751 -22.508 1.00 44.69 208 GLN A O 1
ATOM 1616 N N . LYS A 1 209 ? 23.091 25.994 -22.967 1.00 43.31 209 LYS A N 1
ATOM 1617 C CA . LYS A 1 209 ? 22.994 27.208 -23.762 1.00 43.31 209 LYS A CA 1
ATOM 1618 C C . LYS A 1 209 ? 21.977 26.908 -24.853 1.00 43.31 209 LYS A C 1
ATOM 1620 O O . LYS A 1 209 ? 22.191 26.014 -25.668 1.00 43.31 209 LYS A O 1
ATOM 1625 N N . ALA A 1 210 ? 20.858 27.614 -24.800 1.00 43.03 210 ALA A N 1
ATOM 1626 C CA . ALA A 1 210 ? 19.823 27.581 -25.805 1.00 43.03 210 ALA A CA 1
ATOM 1627 C C . ALA A 1 210 ? 20.425 28.045 -27.139 1.00 43.03 210 ALA A C 1
ATOM 1629 O O . ALA A 1 210 ? 20.373 29.220 -27.484 1.00 43.03 210 ALA A O 1
ATOM 1630 N N . THR A 1 211 ? 21.036 27.135 -27.890 1.00 43.50 211 THR A N 1
ATOM 1631 C CA . THR A 1 211 ? 21.403 27.362 -29.286 1.00 43.50 211 THR A CA 1
ATOM 1632 C C . THR A 1 211 ? 20.353 26.689 -30.162 1.00 43.50 211 THR A C 1
ATOM 1634 O O . THR A 1 211 ? 20.503 25.559 -30.613 1.00 43.50 211 THR A O 1
ATOM 1637 N N . SER A 1 212 ? 19.224 27.386 -30.293 1.00 46.19 212 SER A N 1
ATOM 1638 C CA . SER A 1 212 ? 18.631 27.772 -31.580 1.00 46.19 212 SER A CA 1
ATOM 1639 C C . SER A 1 212 ? 18.530 26.739 -32.717 1.00 46.19 212 SER A C 1
ATOM 1641 O O . SER A 1 212 ? 18.830 27.111 -33.845 1.00 46.19 212 SER A O 1
ATOM 1643 N N . ASN A 1 213 ? 18.107 25.488 -32.500 1.00 44.09 213 ASN A N 1
ATOM 1644 C CA . ASN A 1 213 ? 17.871 24.569 -33.634 1.00 44.09 213 ASN A CA 1
ATOM 1645 C C . ASN A 1 213 ? 16.777 23.502 -33.427 1.00 44.09 213 ASN A C 1
ATOM 1647 O O . ASN A 1 213 ? 16.843 22.425 -34.010 1.00 44.09 213 ASN A O 1
ATOM 1651 N N . TYR A 1 214 ? 15.723 23.794 -32.661 1.00 38.53 214 TYR A N 1
ATOM 1652 C CA . TYR A 1 214 ? 14.492 22.995 -32.731 1.00 38.53 214 TYR A CA 1
ATOM 1653 C C . TYR A 1 214 ? 13.518 23.638 -33.725 1.00 38.53 214 TYR A C 1
ATOM 1655 O O . TYR A 1 214 ? 12.812 24.590 -33.394 1.00 38.53 214 TYR A O 1
ATOM 1663 N N . ARG A 1 215 ? 13.492 23.129 -34.964 1.00 40.62 215 ARG A N 1
ATOM 1664 C CA . ARG A 1 215 ? 12.350 23.314 -35.871 1.00 40.62 215 ARG A CA 1
ATOM 1665 C C . ARG A 1 215 ? 11.328 22.231 -35.547 1.00 40.62 215 ARG A C 1
ATOM 1667 O O . ARG A 1 215 ? 11.614 21.051 -35.718 1.00 40.62 215 ARG A O 1
ATOM 1674 N N . TRP A 1 216 ? 10.158 22.643 -35.077 1.00 31.28 216 TRP A N 1
ATOM 1675 C CA . TRP A 1 216 ? 9.001 21.763 -34.975 1.00 31.28 216 TRP A CA 1
ATOM 1676 C C . TRP A 1 216 ? 8.595 21.305 -36.383 1.00 31.28 216 TRP A C 1
ATOM 1678 O O . TRP A 1 216 ? 8.517 22.156 -37.276 1.00 31.28 216 TRP A O 1
ATOM 1688 N N . PRO A 1 217 ? 8.359 20.004 -36.617 1.00 41.97 217 PRO A N 1
ATOM 1689 C CA . PRO A 1 217 ? 7.655 19.577 -37.814 1.00 41.97 217 PRO A CA 1
ATOM 1690 C C . PRO A 1 217 ? 6.203 20.062 -37.700 1.00 41.97 217 PRO A C 1
ATOM 1692 O O . PRO A 1 217 ? 5.522 19.749 -36.723 1.00 41.97 217 PRO A O 1
ATOM 1695 N N . LEU A 1 218 ? 5.797 20.900 -38.658 1.00 42.25 218 LEU A N 1
ATOM 1696 C CA . LEU A 1 218 ? 4.402 21.275 -38.907 1.00 42.25 218 LEU A CA 1
ATOM 1697 C C . LEU A 1 218 ? 3.645 20.100 -39.527 1.00 42.25 218 LEU A C 1
ATOM 1699 O O . LEU A 1 218 ? 4.269 19.387 -40.349 1.00 42.25 218 LEU A O 1
#

pLDDT: mean 72.47, std 15.56, range [31.28, 93.62]

Sequence (218 aa):
MTSLGIAGVVCCVPHIPVLTVCGAASYFLFDLLDAVDGELARWHGESSIRGLYLDQLSHLLVDYLSLGVPALHVYVMSQQPEYAVLAAVTTIASTMGRGLREMMFRINAEAQLLQGRVPDQSATNSGTGNTPLLRLLQYMKMVDLLGFPVTKARIVHLATILTLTLSYLGVSWPAAGLAWFYACYCVVRTLLEMPYYYHRRIMDLPHQKATSNYRWPL